Protein AF-A0A016SRW7-F1 (afdb_monomer)

Mean predicted aligned error: 9.68 Å

pLDDT: mean 80.28, std 19.65, range [25.14, 98.06]

Solvent-accessible surface area (backbone atoms only — not comparable to full-atom values): 15723 Å² total; per-residue (Å²): 135,89,85,86,86,83,75,70,70,67,82,77,58,79,82,76,50,75,64,53,49,55,49,49,53,52,44,51,54,50,48,54,53,49,62,73,72,52,56,96,85,53,76,66,61,39,75,44,77,53,98,92,38,85,41,78,40,53,41,66,60,54,51,52,56,54,51,51,34,55,49,26,55,75,73,65,37,60,67,59,30,43,58,69,64,32,71,68,50,42,53,52,51,53,49,50,54,56,74,64,55,89,66,69,64,94,83,64,45,92,52,82,83,55,70,47,33,32,35,37,31,30,29,18,76,74,41,71,54,49,26,36,50,52,34,50,49,51,43,52,38,49,51,40,56,28,47,34,31,35,27,24,40,22,54,63,22,34,36,71,59,37,42,42,49,83,79,73,93,67,88,76,70,95,72,83,92,73,87,77,82,57,88,30,62,59,54,81,70,73,48,60,70,30,70,80,43,70,37,49,91,44,34,49,35,67,68,72,82,46,86,82,42,42,63,38,34,48,49,40,40,55,74,68,52,35,40,33,46,38,44,39,17,45,70,56,47,60,43,48,58,66,77,33,61,69,48,36,52,42,48,34,68,64,23,74,71,40,75,48,79,45,72,48,65,63,72,66,78,82,75,122

InterPro domains:
  IPR000023 Phosphofructokinase domain [PF00365] (2-34)
  IPR000023 Phosphofructokinase domain [PF00365] (117-236)
  IPR022953 ATP-dependent 6-phosphofructokinase [PR00476] (120-139)
  IPR022953 ATP-dependent 6-phosphofructokinase [PR00476] (145-158)
  IPR035966 Phosphofructokinase superfamily [SSF53784] (3-60)
  IPR035966 Phosphofructokinase superfamily [SSF53784] (50-236)

Sequence (272 aa):
MVQVTVLGHVQRGGAPSAFDRLLGCRMGAEAVLALMEMNEESEPCVISIDGNQMVRVPLMQCVERTQAVQKAMNEKDWELAVKLRGRSFQRNLETYKLLTKLRTVEKDNLSGGQSFNVAVMNVGAPAGGMNAAVRSFVRMALYHHCTVYGIEDSFEGLANGAFKVEPSVSFISASSCTKHYCSQKFQWGDVTNWVMHGGSFLGTQKQLPNEKNVPLIAEQLRKHNIQALLLVGGFEVGFSEGSTPALRCTMERCMKNRVLSVGVFAVAEGIC

Structure (mmCIF, N/CA/C/O backbone):
data_AF-A0A016SRW7-F1
#
_entry.id   AF-A0A016SRW7-F1
#
loop_
_atom_site.group_PDB
_atom_site.id
_atom_site.type_symbol
_atom_site.label_atom_id
_atom_site.label_alt_id
_atom_site.label_comp_id
_atom_site.label_asym_id
_atom_site.label_entity_id
_atom_site.label_seq_id
_atom_site.pdbx_PDB_ins_code
_atom_site.Cartn_x
_atom_site.Cartn_y
_atom_site.Cartn_z
_atom_site.occupancy
_atom_site.B_iso_or_equiv
_atom_site.auth_seq_id
_atom_site.auth_comp_id
_atom_site.auth_asym_id
_atom_site.auth_atom_id
_atom_site.pdbx_PDB_model_num
ATOM 1 N N . MET A 1 1 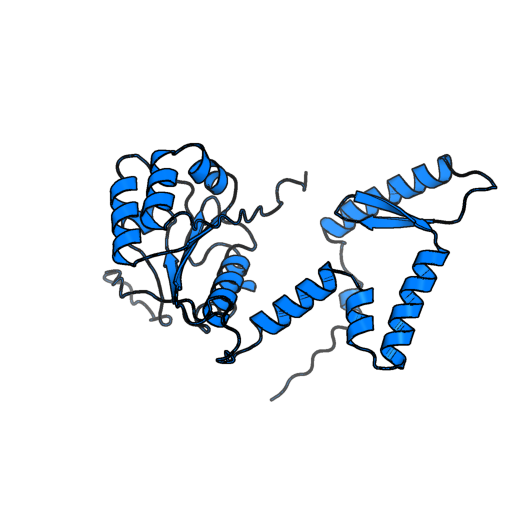? -24.776 10.844 -15.447 1.00 70.12 1 MET A N 1
ATOM 2 C CA . MET A 1 1 ? -23.874 11.204 -16.561 1.00 70.12 1 MET A CA 1
ATOM 3 C C . MET A 1 1 ? -22.525 10.570 -16.275 1.00 70.12 1 MET A C 1
ATOM 5 O O . MET A 1 1 ? -22.035 10.729 -15.167 1.00 70.12 1 MET A O 1
ATOM 9 N N . VAL A 1 2 ? -21.977 9.794 -17.206 1.00 88.44 2 VAL A N 1
ATOM 10 C CA . VAL A 1 2 ? -20.634 9.211 -17.064 1.00 88.44 2 VAL A CA 1
ATOM 11 C C . VAL A 1 2 ? -19.636 10.219 -17.629 1.00 88.44 2 VAL A C 1
ATOM 13 O O . VAL A 1 2 ? -19.848 10.715 -18.733 1.00 88.44 2 VAL A O 1
ATOM 16 N N . GLN A 1 3 ? -18.588 10.546 -16.872 1.00 91.44 3 GLN A N 1
ATOM 17 C CA . GLN A 1 3 ? -17.502 11.415 -17.331 1.00 91.44 3 GLN A CA 1
ATOM 18 C C . GLN A 1 3 ? -16.279 10.572 -17.693 1.00 91.44 3 GLN A C 1
ATOM 20 O O . GLN A 1 3 ? -15.946 9.620 -16.987 1.00 91.44 3 GLN A O 1
ATOM 25 N N . VAL A 1 4 ? -15.617 10.931 -18.791 1.00 94.25 4 VAL A N 1
ATOM 26 C CA . VAL A 1 4 ? -14.369 10.305 -19.239 1.00 94.25 4 VAL A CA 1
ATOM 27 C C . VAL A 1 4 ? -13.256 11.338 -19.133 1.00 94.25 4 VAL A C 1
ATOM 29 O O . VAL A 1 4 ? -13.366 12.422 -19.699 1.00 94.25 4 VAL A O 1
ATOM 32 N N . THR A 1 5 ? -12.178 10.981 -18.438 1.00 94.38 5 THR A N 1
ATOM 33 C CA . THR A 1 5 ? -11.002 11.840 -18.261 1.00 94.38 5 THR A CA 1
ATOM 34 C C . THR A 1 5 ? -9.770 11.133 -18.814 1.00 94.38 5 THR A C 1
ATOM 36 O O . THR A 1 5 ? -9.391 10.071 -18.323 1.00 94.38 5 THR A O 1
ATOM 39 N N . VAL A 1 6 ? -9.122 11.728 -19.820 1.00 94.50 6 VAL A N 1
ATOM 40 C CA . VAL A 1 6 ? -7.844 11.259 -20.380 1.00 94.50 6 VAL A CA 1
ATOM 41 C C . VAL A 1 6 ? -6.740 12.197 -19.901 1.00 94.50 6 VAL A C 1
ATOM 43 O O . VAL A 1 6 ? -6.730 13.370 -20.256 1.00 94.50 6 VAL A O 1
ATOM 46 N N . LEU A 1 7 ? -5.814 11.689 -19.082 1.00 94.38 7 LEU A N 1
ATOM 47 C CA . LEU A 1 7 ? -4.785 12.519 -18.437 1.00 94.38 7 LEU A CA 1
ATOM 48 C C . LEU A 1 7 ? -3.737 13.067 -19.428 1.00 94.38 7 LEU A C 1
ATOM 50 O O . LEU A 1 7 ? -3.308 14.212 -19.308 1.00 94.38 7 LEU A O 1
ATOM 54 N N . GLY A 1 8 ? -3.322 12.275 -20.421 1.00 94.38 8 GLY A N 1
ATOM 55 C CA . GLY A 1 8 ? -2.363 12.706 -21.445 1.00 94.38 8 GLY A CA 1
ATOM 56 C C . GLY A 1 8 ? -0.978 13.080 -20.889 1.00 94.38 8 GLY A C 1
ATOM 57 O O . GLY A 1 8 ? -0.445 12.419 -19.999 1.00 94.38 8 GLY A O 1
ATOM 58 N N . HIS A 1 9 ? -0.381 14.146 -21.431 1.00 93.81 9 HIS A N 1
ATOM 59 C CA . HIS A 1 9 ? 1.010 14.550 -21.167 1.00 93.81 9 HIS A CA 1
ATOM 60 C C . HIS A 1 9 ? 1.298 14.979 -19.722 1.00 93.81 9 HIS A C 1
ATOM 62 O O . HIS A 1 9 ? 2.461 14.988 -19.319 1.00 93.81 9 HIS A O 1
ATOM 68 N N . VAL A 1 10 ? 0.267 15.272 -18.921 1.00 93.75 10 VAL A N 1
ATOM 69 C CA . VAL A 1 10 ? 0.426 15.636 -17.503 1.00 93.75 10 VAL A CA 1
ATOM 70 C C . VAL A 1 10 ? 1.156 14.553 -16.697 1.00 93.75 10 VAL A C 1
ATOM 72 O O . VAL A 1 10 ? 1.804 14.862 -15.709 1.00 93.75 10 VAL A O 1
ATOM 75 N N . GLN A 1 11 ? 1.118 13.294 -17.149 1.00 91.81 11 GLN A N 1
ATOM 76 C CA . GLN A 1 11 ? 1.803 12.166 -16.507 1.00 91.81 11 GLN A CA 1
ATOM 77 C C . GLN A 1 11 ? 3.328 12.144 -16.721 1.00 91.81 11 GLN A C 1
ATOM 79 O O . GLN A 1 11 ? 4.006 11.341 -16.087 1.00 91.81 11 GLN A O 1
ATOM 84 N N . ARG A 1 12 ? 3.868 12.960 -17.639 1.00 92.75 12 ARG A N 1
ATOM 85 C CA . ARG A 1 12 ? 5.313 13.027 -17.948 1.00 92.75 12 ARG A CA 1
ATOM 86 C C . ARG A 1 12 ? 5.985 14.303 -17.439 1.00 92.75 12 ARG A C 1
ATOM 88 O O . ARG A 1 12 ? 7.204 14.333 -17.328 1.00 92.75 12 ARG A O 1
ATOM 95 N N . GLY A 1 13 ? 5.206 15.361 -17.217 1.00 91.25 13 GLY A N 1
ATOM 96 C CA . GLY A 1 13 ? 5.703 16.639 -16.711 1.00 91.25 13 GLY A CA 1
ATOM 97 C C . GLY A 1 13 ? 5.781 16.686 -15.182 1.00 91.25 13 GLY A C 1
ATOM 98 O O . GLY A 1 13 ? 5.381 15.751 -14.496 1.00 91.25 13 GLY A O 1
ATOM 99 N N . GLY A 1 14 ? 6.244 17.820 -14.653 1.00 93.88 14 GLY A N 1
ATOM 100 C CA . GLY A 1 14 ? 6.361 18.065 -13.213 1.00 93.88 14 GLY A CA 1
ATOM 101 C C . GLY A 1 14 ? 7.760 17.796 -12.656 1.00 93.88 14 GLY A C 1
ATOM 102 O O . GLY A 1 14 ? 8.612 17.196 -13.308 1.00 93.88 14 GLY A O 1
ATOM 103 N N . ALA A 1 15 ? 8.012 18.290 -11.443 1.00 95.00 15 ALA A N 1
ATOM 104 C CA . ALA A 1 15 ? 9.260 18.004 -10.747 1.00 95.00 15 ALA A CA 1
ATOM 105 C C . ALA A 1 15 ? 9.267 16.539 -10.268 1.00 95.00 15 ALA A C 1
ATOM 107 O O . ALA A 1 15 ? 8.243 16.078 -9.756 1.00 95.00 15 ALA A O 1
ATOM 108 N N . PRO A 1 16 ? 10.402 15.821 -10.369 1.00 94.56 16 PRO A N 1
ATOM 109 C CA . PRO A 1 16 ? 10.500 14.434 -9.921 1.00 94.56 16 PRO A CA 1
ATOM 110 C C . PRO A 1 16 ? 10.188 14.317 -8.426 1.00 94.56 16 PRO A C 1
ATOM 112 O O . PRO A 1 16 ? 10.508 15.229 -7.645 1.00 94.56 16 PRO A O 1
ATOM 115 N N . SER A 1 17 ? 9.591 13.189 -8.031 1.00 93.44 17 SER A N 1
ATOM 116 C CA . SER A 1 17 ? 9.296 12.892 -6.628 1.00 93.44 17 SER A CA 1
ATOM 117 C C . SER A 1 17 ? 10.581 12.727 -5.808 1.00 93.44 17 SER A C 1
ATOM 119 O O . SER A 1 17 ? 11.670 12.568 -6.361 1.00 93.44 17 SER A O 1
ATOM 121 N N . ALA A 1 18 ? 10.481 12.747 -4.474 1.00 94.00 18 ALA A N 1
ATOM 122 C CA . ALA A 1 18 ? 11.638 12.482 -3.613 1.00 94.00 18 ALA A CA 1
ATOM 123 C C . ALA A 1 18 ? 12.276 11.111 -3.916 1.00 94.00 18 ALA A C 1
ATOM 125 O O . ALA A 1 18 ? 13.500 10.998 -3.959 1.00 94.00 18 ALA A O 1
ATOM 126 N N . PHE A 1 19 ? 11.443 10.102 -4.199 1.00 91.56 19 PHE A N 1
ATOM 127 C CA . PHE A 1 19 ? 11.896 8.774 -4.602 1.00 91.56 19 PHE A CA 1
ATOM 128 C C . PHE A 1 19 ? 12.658 8.817 -5.931 1.00 91.56 19 PHE A C 1
ATOM 130 O O . PHE A 1 19 ? 13.783 8.331 -5.990 1.00 91.56 19 PHE A O 1
ATOM 137 N N . ASP A 1 20 ? 12.100 9.458 -6.962 1.00 93.81 20 ASP A N 1
ATOM 138 C CA . ASP A 1 20 ? 12.742 9.539 -8.283 1.00 93.81 20 ASP A CA 1
ATOM 139 C C . ASP A 1 20 ? 14.064 10.310 -8.234 1.00 93.81 20 ASP A C 1
ATOM 141 O O . ASP A 1 20 ? 15.025 9.932 -8.900 1.00 93.81 20 ASP A O 1
ATOM 145 N N . ARG A 1 21 ? 14.146 11.370 -7.417 1.00 95.31 21 ARG A N 1
ATOM 146 C CA . ARG A 1 21 ? 15.393 12.126 -7.208 1.00 95.31 21 ARG A CA 1
ATOM 147 C C . ARG A 1 21 ? 16.470 11.248 -6.589 1.00 95.31 21 ARG A C 1
ATOM 149 O O . ARG A 1 21 ? 17.575 11.178 -7.114 1.00 95.31 21 ARG A O 1
ATOM 156 N N . LEU A 1 22 ? 16.148 10.572 -5.486 1.00 94.12 22 LEU A N 1
ATOM 157 C CA . LEU A 1 22 ? 17.102 9.715 -4.791 1.00 94.12 22 LEU A CA 1
ATOM 158 C C . LEU A 1 22 ? 17.535 8.539 -5.672 1.00 94.12 22 LEU A C 1
ATOM 160 O O . LEU A 1 22 ? 18.725 8.238 -5.757 1.00 94.12 22 LEU A O 1
ATOM 164 N N . LEU A 1 23 ? 16.576 7.900 -6.342 1.00 94.38 23 LEU A N 1
ATOM 165 C CA . LEU A 1 23 ? 16.831 6.780 -7.234 1.00 94.38 23 LEU A CA 1
ATOM 166 C C . LEU A 1 23 ? 17.702 7.202 -8.419 1.00 94.38 23 LEU A C 1
ATOM 168 O O . LEU A 1 23 ? 18.715 6.560 -8.675 1.00 94.38 23 LEU A O 1
ATOM 172 N N . GLY A 1 24 ? 17.356 8.302 -9.090 1.00 95.56 24 GLY A N 1
ATOM 173 C CA . GLY A 1 24 ? 18.119 8.833 -10.216 1.00 95.56 24 GLY A CA 1
ATOM 174 C C . GLY A 1 24 ? 19.552 9.199 -9.832 1.00 95.56 24 GLY A C 1
ATOM 175 O O . GLY A 1 24 ? 20.485 8.822 -10.537 1.00 95.56 24 GLY A O 1
ATOM 176 N N . CYS A 1 25 ? 19.751 9.851 -8.680 1.00 95.94 25 CYS A N 1
ATOM 177 C CA . CYS A 1 25 ? 21.089 10.166 -8.176 1.00 95.94 25 CYS A CA 1
ATOM 178 C C . CYS A 1 25 ? 21.913 8.902 -7.886 1.00 95.94 25 CYS A C 1
ATOM 180 O O . CYS A 1 25 ? 23.072 8.823 -8.289 1.00 95.94 25 CYS A O 1
ATOM 182 N N . ARG A 1 26 ? 21.322 7.899 -7.219 1.00 96.38 26 ARG A N 1
ATOM 183 C CA . ARG A 1 26 ? 22.006 6.631 -6.904 1.00 96.38 26 ARG A CA 1
ATOM 184 C C . ARG A 1 26 ? 22.354 5.841 -8.161 1.00 96.38 26 ARG A C 1
ATOM 186 O O . ARG A 1 26 ? 23.485 5.388 -8.293 1.00 96.38 26 ARG A O 1
ATOM 193 N N . MET A 1 27 ? 21.411 5.721 -9.093 1.00 97.12 27 MET A N 1
ATOM 194 C CA . MET A 1 27 ? 21.637 5.033 -10.364 1.00 97.12 27 MET A CA 1
ATOM 195 C C . MET A 1 27 ? 22.690 5.749 -11.217 1.00 97.12 27 MET A C 1
ATOM 197 O O . MET A 1 27 ? 23.517 5.090 -11.836 1.00 97.12 27 MET A O 1
ATOM 201 N N . GLY A 1 28 ? 22.692 7.085 -11.227 1.00 97.25 28 GLY A N 1
ATOM 202 C CA . GLY A 1 28 ? 23.696 7.877 -11.938 1.00 97.25 28 GLY A CA 1
ATOM 203 C C . GLY A 1 28 ? 25.103 7.695 -11.368 1.00 97.25 28 GLY A C 1
ATOM 204 O O . GLY A 1 28 ? 26.044 7.491 -12.131 1.00 97.25 28 GLY A O 1
ATOM 205 N N . ALA A 1 29 ? 25.247 7.708 -10.040 1.00 97.19 29 ALA A N 1
ATOM 206 C CA . ALA A 1 29 ? 26.528 7.440 -9.386 1.00 97.19 29 ALA A CA 1
ATOM 207 C C . ALA A 1 29 ? 27.039 6.025 -9.702 1.00 97.19 29 ALA A C 1
ATOM 209 O O . ALA A 1 29 ? 28.187 5.860 -10.107 1.00 97.19 29 ALA A O 1
ATOM 210 N N . GLU A 1 30 ? 26.166 5.020 -9.597 1.00 97.25 30 GLU A N 1
ATOM 211 C CA . GLU A 1 30 ? 26.506 3.630 -9.910 1.00 97.25 30 GLU A CA 1
ATOM 212 C C . GLU A 1 30 ? 26.881 3.441 -11.387 1.00 97.25 30 GLU A C 1
ATOM 214 O O . GLU A 1 30 ? 27.789 2.677 -11.699 1.00 97.25 30 GLU A O 1
ATOM 219 N N . ALA A 1 31 ? 26.238 4.167 -12.306 1.00 97.38 31 ALA A N 1
ATOM 220 C CA . ALA A 1 31 ? 26.588 4.129 -13.723 1.00 97.38 31 ALA A CA 1
ATOM 221 C C . ALA A 1 31 ? 28.011 4.644 -13.983 1.00 97.38 31 ALA A C 1
ATOM 223 O O . ALA A 1 31 ? 28.737 4.055 -14.780 1.00 97.38 31 ALA A O 1
ATOM 224 N N . VAL A 1 32 ? 28.429 5.719 -13.304 1.00 97.75 32 VAL A N 1
ATOM 225 C CA . VAL A 1 32 ? 29.799 6.246 -13.425 1.00 97.75 32 VAL A CA 1
ATOM 226 C C . VAL A 1 32 ? 30.813 5.245 -12.874 1.00 97.75 32 VAL A C 1
ATOM 228 O O . VAL A 1 32 ? 31.813 4.981 -13.536 1.00 97.75 32 VAL A O 1
ATOM 231 N N . LEU A 1 33 ? 30.539 4.646 -11.711 1.00 96.69 33 LEU A N 1
ATOM 232 C CA . LEU A 1 33 ? 31.395 3.599 -11.140 1.00 96.69 33 LEU A CA 1
ATOM 233 C C . LEU A 1 33 ? 31.508 2.394 -12.079 1.00 96.69 33 LEU A C 1
ATOM 235 O O . LEU A 1 33 ? 32.610 1.919 -12.335 1.00 96.69 33 LEU A O 1
ATOM 239 N N . ALA A 1 34 ? 30.389 1.959 -12.664 1.00 96.19 34 ALA A N 1
ATOM 240 C CA . ALA A 1 34 ? 30.379 0.877 -13.639 1.00 96.19 34 ALA A CA 1
ATOM 241 C C . ALA A 1 34 ? 31.278 1.185 -14.840 1.00 96.19 34 ALA A C 1
ATOM 243 O O . ALA A 1 34 ? 32.090 0.348 -15.217 1.00 96.19 34 ALA A O 1
ATOM 244 N N . LEU A 1 35 ? 31.195 2.396 -15.395 1.00 96.06 35 LEU A N 1
ATOM 245 C CA . LEU A 1 35 ? 32.045 2.812 -16.513 1.00 96.06 35 LEU A CA 1
ATOM 246 C C . LEU A 1 35 ? 33.537 2.841 -16.155 1.00 96.06 35 LEU A C 1
ATOM 248 O O . LEU A 1 35 ? 34.361 2.534 -17.009 1.00 96.06 35 LEU A O 1
ATOM 252 N N . MET A 1 36 ? 33.889 3.206 -14.920 1.00 96.88 36 MET A N 1
ATOM 253 C CA . MET A 1 36 ? 35.283 3.227 -14.459 1.00 96.88 36 MET A CA 1
ATOM 254 C C . MET A 1 36 ? 35.867 1.824 -14.243 1.00 96.88 36 MET A C 1
ATOM 256 O O . MET A 1 36 ? 37.076 1.646 -14.354 1.00 96.88 36 MET A O 1
ATOM 260 N N . GLU A 1 37 ? 35.025 0.847 -13.908 1.00 95.62 37 GLU A N 1
ATOM 261 C CA . GLU A 1 37 ? 35.422 -0.543 -13.653 1.00 95.62 37 GLU A CA 1
ATOM 262 C C . GLU A 1 37 ? 35.404 -1.417 -14.917 1.00 95.62 37 GLU A C 1
ATOM 264 O O . GLU A 1 37 ? 36.031 -2.476 -14.942 1.00 95.62 37 GLU A O 1
ATOM 269 N N . MET A 1 38 ? 34.679 -0.995 -15.956 1.00 94.69 38 MET A N 1
ATOM 270 C CA . MET A 1 38 ? 34.558 -1.730 -17.212 1.00 94.69 38 MET A CA 1
ATOM 271 C C . MET A 1 38 ? 35.868 -1.752 -18.011 1.00 94.69 38 MET A C 1
ATOM 273 O O . MET A 1 38 ? 36.630 -0.788 -18.062 1.00 94.69 38 MET A O 1
ATOM 277 N N . ASN A 1 39 ? 36.080 -2.866 -18.702 1.00 94.88 39 ASN A N 1
ATOM 278 C CA . ASN A 1 39 ? 37.142 -3.091 -19.679 1.00 94.88 39 ASN A CA 1
ATOM 279 C C . ASN A 1 39 ? 36.544 -3.584 -21.013 1.00 94.88 39 ASN A C 1
ATOM 281 O O . ASN A 1 39 ? 35.329 -3.718 -21.141 1.00 94.88 39 ASN A O 1
ATOM 285 N N . GLU A 1 40 ? 37.385 -3.870 -22.010 1.00 93.12 40 GLU A N 1
ATOM 286 C CA . GLU A 1 40 ? 36.933 -4.314 -23.342 1.00 93.12 40 GLU A CA 1
ATOM 287 C C . GLU A 1 40 ? 36.153 -5.643 -23.329 1.00 93.12 40 GLU A C 1
ATOM 289 O O . GLU A 1 40 ? 35.338 -5.883 -24.216 1.00 93.12 40 GLU A O 1
ATOM 294 N N . GLU A 1 41 ? 36.366 -6.491 -22.319 1.00 94.38 41 GLU A N 1
ATOM 295 C CA . GLU A 1 41 ? 35.668 -7.775 -22.150 1.00 94.38 41 GLU A CA 1
ATOM 296 C C . GLU A 1 41 ? 34.350 -7.640 -21.370 1.00 94.38 41 GLU A C 1
ATOM 298 O O . GLU A 1 41 ? 33.579 -8.596 -21.269 1.00 94.38 41 GLU A O 1
ATOM 303 N N . SER A 1 42 ? 34.080 -6.465 -20.796 1.00 93.31 42 SER A N 1
ATOM 304 C CA . SER A 1 42 ? 32.902 -6.234 -19.967 1.00 93.31 42 SER A CA 1
ATOM 305 C C . SER A 1 42 ? 31.636 -6.155 -20.816 1.00 93.31 42 SER A C 1
ATOM 307 O O . SER A 1 42 ? 31.568 -5.424 -21.804 1.00 93.31 42 SER A O 1
ATOM 309 N N . GLU A 1 43 ? 30.590 -6.871 -20.407 1.00 93.81 43 GLU A N 1
ATOM 310 C CA . GLU A 1 43 ? 29.311 -6.816 -21.106 1.00 93.81 43 GLU A CA 1
ATOM 311 C C . GLU A 1 43 ? 28.538 -5.517 -20.799 1.00 93.81 43 GLU A C 1
ATOM 313 O O . GLU A 1 43 ? 28.559 -5.024 -19.665 1.00 93.81 43 GLU A O 1
ATOM 318 N N . PRO A 1 44 ? 27.797 -4.960 -21.776 1.00 95.44 44 PRO A N 1
ATOM 319 C CA . PRO A 1 44 ? 26.923 -3.823 -21.527 1.00 95.44 44 PRO A CA 1
ATOM 320 C C . PRO A 1 44 ? 25.870 -4.152 -20.464 1.00 95.44 44 PRO A C 1
ATOM 322 O O . PRO A 1 44 ? 25.130 -5.132 -20.589 1.00 95.44 44 PRO A O 1
ATOM 325 N N . CYS A 1 45 ? 25.742 -3.298 -19.449 1.00 95.62 45 CYS A N 1
ATOM 326 C CA . CYS A 1 45 ? 24.778 -3.479 -18.367 1.00 95.62 45 CYS A CA 1
ATOM 327 C C . CYS A 1 45 ? 23.811 -2.298 -18.219 1.00 95.62 45 CYS A C 1
ATOM 329 O O . CYS A 1 45 ? 24.090 -1.168 -18.615 1.00 95.62 45 CYS A O 1
ATOM 331 N N . VAL A 1 46 ? 22.677 -2.564 -17.580 1.00 96.94 46 VAL A N 1
ATOM 332 C CA . VAL A 1 46 ? 21.676 -1.596 -17.136 1.00 96.94 46 VAL A CA 1
ATOM 333 C C . VAL A 1 46 ? 21.756 -1.491 -15.619 1.00 96.94 46 VAL A C 1
ATOM 335 O O . VAL A 1 46 ? 21.692 -2.503 -14.918 1.00 96.94 46 VAL A O 1
ATOM 338 N N . ILE A 1 47 ? 21.854 -0.264 -15.111 1.00 97.19 47 ILE A N 1
ATOM 339 C CA . ILE A 1 47 ? 21.740 -0.005 -13.677 1.00 97.19 47 ILE A CA 1
ATOM 340 C C . ILE A 1 47 ? 20.270 -0.121 -13.276 1.00 97.19 47 ILE A C 1
ATOM 342 O O . ILE A 1 47 ? 19.402 0.544 -13.841 1.00 97.19 47 ILE A O 1
ATOM 346 N N . SER A 1 48 ? 19.989 -0.988 -12.312 1.00 94.44 48 SER A N 1
ATOM 347 C CA . SER A 1 48 ? 18.643 -1.316 -11.855 1.00 94.44 48 SER A CA 1
ATOM 348 C C . SER A 1 48 ? 18.574 -1.340 -10.327 1.00 94.44 48 SER A C 1
ATOM 350 O O . SER A 1 48 ? 19.578 -1.209 -9.630 1.00 94.44 48 SER A O 1
ATOM 352 N N . ILE A 1 49 ? 17.361 -1.503 -9.802 1.00 92.94 49 ILE A N 1
ATOM 353 C CA . ILE A 1 49 ? 17.075 -1.666 -8.377 1.00 92.94 49 ILE A CA 1
ATOM 354 C C . ILE A 1 49 ? 16.491 -3.057 -8.114 1.00 92.94 49 ILE A C 1
ATOM 356 O O . ILE A 1 49 ? 15.536 -3.465 -8.777 1.00 92.94 49 ILE A O 1
ATOM 360 N N . ASP A 1 50 ? 17.038 -3.768 -7.131 1.00 88.75 50 ASP A N 1
ATOM 361 C CA . ASP A 1 50 ? 16.454 -4.993 -6.576 1.00 88.75 50 ASP A CA 1
ATOM 362 C C . ASP A 1 50 ? 16.482 -4.925 -5.047 1.00 88.75 50 ASP A C 1
ATOM 364 O O . ASP A 1 50 ? 17.504 -4.597 -4.457 1.00 88.75 50 ASP A O 1
ATOM 368 N N . GLY A 1 51 ? 15.346 -5.157 -4.385 1.00 82.00 51 GLY A N 1
ATOM 369 C CA . GLY A 1 51 ? 15.273 -5.133 -2.917 1.00 82.00 51 GLY A CA 1
ATOM 370 C C . GLY A 1 51 ? 15.821 -3.858 -2.247 1.00 82.00 51 GLY A C 1
ATOM 371 O O . GLY A 1 51 ? 16.349 -3.940 -1.143 1.00 82.00 51 GLY A O 1
ATOM 372 N N . ASN A 1 52 ? 15.702 -2.693 -2.901 1.00 86.12 52 ASN A N 1
ATOM 373 C CA . ASN A 1 52 ? 16.279 -1.399 -2.488 1.00 86.12 52 ASN A CA 1
ATOM 374 C C . ASN A 1 52 ? 17.814 -1.271 -2.611 1.00 86.12 52 ASN A C 1
ATOM 376 O O . ASN A 1 52 ? 18.394 -0.299 -2.125 1.00 86.12 52 ASN A O 1
ATOM 380 N N . GLN A 1 53 ? 18.466 -2.216 -3.284 1.00 90.44 53 GLN A N 1
ATOM 381 C CA . GLN A 1 53 ? 19.891 -2.194 -3.609 1.00 90.44 53 GLN A CA 1
ATOM 382 C C . GLN A 1 53 ? 20.100 -1.885 -5.092 1.00 90.44 53 GLN A C 1
ATOM 384 O O . GLN A 1 53 ? 19.281 -2.262 -5.933 1.00 90.44 53 GLN A O 1
ATOM 389 N N . MET A 1 54 ? 21.188 -1.180 -5.408 1.00 94.00 54 MET A N 1
ATOM 390 C CA . MET A 1 54 ? 21.595 -0.958 -6.795 1.00 94.00 54 MET A CA 1
ATOM 391 C C . MET A 1 54 ? 22.259 -2.221 -7.332 1.00 94.00 54 MET A C 1
ATOM 393 O O . MET A 1 54 ? 23.111 -2.807 -6.670 1.00 94.00 54 MET A O 1
ATOM 397 N N . VAL A 1 55 ? 21.844 -2.639 -8.523 1.00 95.06 55 VAL A N 1
ATOM 398 C CA . VAL A 1 55 ? 22.351 -3.838 -9.193 1.00 95.06 55 VAL A CA 1
ATOM 399 C C . VAL A 1 55 ? 22.650 -3.529 -10.654 1.00 95.06 55 VAL A C 1
ATOM 401 O O . VAL A 1 55 ? 21.941 -2.749 -11.293 1.00 95.06 55 VAL A O 1
ATOM 404 N N . ARG A 1 56 ? 23.686 -4.164 -11.202 1.00 95.75 56 ARG A N 1
ATOM 405 C CA . ARG A 1 56 ? 24.026 -4.105 -12.627 1.00 95.75 56 ARG A CA 1
ATOM 406 C C . ARG A 1 56 ? 23.484 -5.360 -13.294 1.00 95.75 56 ARG A C 1
ATOM 408 O O . ARG A 1 56 ? 23.815 -6.466 -12.880 1.00 95.75 56 ARG A O 1
ATOM 415 N N . VAL A 1 57 ? 22.620 -5.195 -14.288 1.00 95.50 57 VAL A N 1
ATOM 416 C CA . VAL A 1 57 ? 21.978 -6.316 -14.987 1.00 95.50 57 VAL A CA 1
ATOM 417 C C . VAL A 1 57 ? 22.403 -6.292 -16.450 1.00 95.50 57 VAL A C 1
ATOM 419 O O . VAL A 1 57 ? 22.305 -5.229 -17.061 1.00 95.50 57 VAL A O 1
ATOM 422 N N . PRO A 1 58 ? 22.834 -7.414 -17.048 1.00 96.69 58 PRO A N 1
ATOM 423 C CA . PRO A 1 58 ? 23.189 -7.455 -18.462 1.00 96.69 58 PRO A CA 1
ATOM 424 C C . PRO A 1 58 ? 22.080 -6.893 -19.356 1.00 96.69 58 PRO A C 1
ATOM 426 O O . PRO A 1 58 ? 20.905 -7.250 -19.219 1.00 96.69 58 PRO A O 1
ATOM 429 N N . LEU A 1 59 ? 22.444 -6.012 -20.289 1.00 96.38 59 LEU A N 1
ATOM 430 C CA . LEU A 1 59 ? 21.487 -5.302 -21.140 1.00 96.38 59 LEU A CA 1
ATOM 431 C C . LEU A 1 59 ? 20.614 -6.275 -21.933 1.00 96.38 59 LEU A C 1
ATOM 433 O O . LEU A 1 59 ? 19.393 -6.116 -21.979 1.00 96.38 59 LEU A O 1
ATOM 437 N N . MET A 1 60 ? 21.225 -7.312 -22.508 1.00 96.88 60 MET A N 1
ATOM 438 C CA . MET A 1 60 ? 20.497 -8.303 -23.301 1.00 96.88 60 MET A CA 1
ATOM 439 C C . MET A 1 60 ? 19.485 -9.076 -22.459 1.00 96.88 60 MET A C 1
ATOM 441 O O . MET A 1 60 ? 18.349 -9.265 -22.890 1.00 96.88 60 MET A O 1
ATOM 445 N N . GLN A 1 61 ? 19.827 -9.394 -21.209 1.00 94.81 61 GLN A N 1
ATOM 446 C CA . GLN A 1 61 ? 18.889 -10.025 -20.287 1.00 94.81 61 GLN A CA 1
ATOM 447 C C . GLN A 1 61 ? 17.670 -9.126 -20.006 1.00 94.81 61 GLN A C 1
ATOM 449 O O . GLN A 1 61 ? 16.539 -9.612 -19.927 1.00 94.81 61 GLN A O 1
ATOM 454 N N . CYS A 1 62 ? 17.863 -7.811 -19.872 1.00 94.00 62 CYS A N 1
ATOM 455 C CA . CYS A 1 62 ? 16.764 -6.854 -19.697 1.00 94.00 62 CYS A CA 1
ATOM 456 C C . CYS A 1 62 ? 15.845 -6.789 -20.928 1.00 94.00 62 CYS A C 1
ATOM 458 O O . CYS A 1 62 ? 14.615 -6.745 -20.788 1.00 94.00 62 CYS A O 1
ATOM 460 N N . VAL A 1 63 ? 16.429 -6.810 -22.130 1.00 95.50 63 VAL A N 1
ATOM 461 C CA . VAL A 1 63 ? 15.687 -6.803 -23.399 1.00 95.50 63 VAL A CA 1
ATOM 462 C C . VAL A 1 63 ? 14.844 -8.070 -23.533 1.00 95.50 63 VAL A C 1
ATOM 464 O O . VAL A 1 63 ? 13.635 -7.975 -23.750 1.00 95.50 63 VAL A O 1
ATOM 467 N N . GLU A 1 64 ? 15.444 -9.241 -23.324 1.00 95.88 64 GLU A N 1
ATOM 468 C CA . GLU A 1 64 ? 14.759 -10.536 -23.403 1.00 95.88 64 GLU A CA 1
ATOM 469 C C . GLU A 1 64 ? 13.590 -10.627 -22.419 1.00 95.88 64 GLU A C 1
ATOM 471 O O . GLU A 1 64 ? 12.478 -11.002 -22.798 1.00 95.88 64 GLU A O 1
ATOM 476 N N . ARG A 1 65 ? 13.800 -10.211 -21.161 1.00 93.44 65 ARG A N 1
ATOM 477 C CA . ARG A 1 65 ? 12.735 -10.178 -20.145 1.00 93.44 65 ARG A CA 1
ATOM 478 C C . ARG A 1 65 ? 11.566 -9.294 -20.577 1.00 93.44 65 ARG A C 1
ATOM 480 O O . ARG A 1 65 ? 10.411 -9.680 -20.407 1.00 93.44 65 ARG A O 1
ATOM 487 N N . THR A 1 66 ? 11.849 -8.131 -21.161 1.00 93.81 66 THR A N 1
ATOM 488 C CA . THR A 1 66 ? 10.812 -7.195 -21.623 1.00 93.81 66 THR A CA 1
ATOM 489 C C . THR A 1 66 ? 10.037 -7.759 -22.817 1.00 93.81 66 THR A C 1
ATOM 491 O O . THR A 1 66 ? 8.806 -7.691 -22.851 1.00 93.81 66 THR A O 1
ATOM 494 N N . GLN A 1 67 ? 10.734 -8.380 -23.770 1.00 96.56 67 GLN A N 1
ATOM 495 C CA . GLN A 1 67 ? 10.111 -9.036 -24.921 1.00 96.56 67 GLN A CA 1
ATOM 496 C C . GLN A 1 67 ? 9.254 -10.239 -24.510 1.00 96.56 67 GLN A C 1
ATOM 498 O O . GLN A 1 67 ? 8.171 -10.431 -25.062 1.00 96.56 67 GLN A O 1
ATOM 503 N N . ALA A 1 68 ? 9.680 -11.010 -23.505 1.00 96.88 68 ALA A N 1
ATOM 504 C CA . ALA A 1 68 ? 8.915 -12.140 -22.985 1.00 96.88 68 ALA A CA 1
ATOM 505 C C . ALA A 1 68 ? 7.549 -11.710 -22.423 1.00 96.88 68 ALA A C 1
ATOM 507 O O . ALA A 1 68 ? 6.545 -12.378 -22.675 1.00 96.88 68 ALA A O 1
ATOM 508 N N . VAL A 1 69 ? 7.479 -10.565 -21.727 1.00 96.56 69 VAL A N 1
ATOM 509 C CA . VAL A 1 69 ? 6.198 -9.994 -21.263 1.00 96.56 69 VAL A CA 1
ATOM 510 C C . VAL A 1 69 ? 5.297 -9.674 -22.454 1.00 96.56 69 VAL A C 1
ATOM 512 O O . VAL A 1 69 ? 4.122 -10.035 -22.446 1.00 96.56 69 VAL A O 1
ATOM 515 N N . GLN A 1 70 ? 5.832 -9.018 -23.489 1.00 96.44 70 GLN A N 1
ATOM 516 C CA . GLN A 1 70 ? 5.054 -8.663 -24.678 1.00 96.44 70 GLN A CA 1
ATOM 517 C C . GLN A 1 70 ? 4.552 -9.903 -25.424 1.00 96.44 70 GLN A C 1
ATOM 519 O O . GLN A 1 70 ? 3.405 -9.932 -25.870 1.00 96.44 70 GLN A O 1
ATOM 524 N N . LYS A 1 71 ? 5.386 -10.940 -25.529 1.00 97.88 71 LYS A N 1
ATOM 525 C CA . LYS A 1 71 ? 5.009 -12.221 -26.127 1.00 97.88 71 LYS A CA 1
ATOM 526 C C . LYS A 1 71 ? 3.843 -12.865 -25.373 1.00 97.88 71 LYS A C 1
ATOM 528 O O . LYS A 1 71 ? 2.824 -13.151 -25.995 1.00 97.88 71 LYS A O 1
ATOM 533 N N . ALA A 1 72 ? 3.946 -12.989 -24.047 1.00 97.69 72 ALA A N 1
ATOM 534 C CA . ALA A 1 72 ? 2.876 -13.540 -23.212 1.00 97.69 72 ALA A CA 1
ATOM 535 C C . ALA A 1 72 ? 1.561 -12.750 -23.366 1.00 97.69 72 ALA A C 1
ATOM 537 O O . ALA A 1 72 ? 0.486 -13.333 -23.490 1.00 97.69 72 ALA A O 1
ATOM 538 N N . MET A 1 73 ? 1.643 -11.417 -23.448 1.00 96.88 73 MET A N 1
ATOM 539 C CA . MET A 1 73 ? 0.480 -10.558 -23.701 1.00 96.88 73 MET A CA 1
ATOM 540 C C . MET A 1 73 ? -0.159 -10.812 -25.077 1.00 96.88 73 MET A C 1
ATOM 542 O O . MET A 1 73 ? -1.385 -10.874 -25.171 1.00 96.88 73 MET A O 1
ATOM 546 N N . ASN A 1 74 ? 0.642 -10.975 -26.136 1.00 97.50 74 ASN A N 1
ATOM 547 C CA . ASN A 1 74 ? 0.149 -11.258 -27.492 1.00 97.50 74 ASN A CA 1
ATOM 548 C C . ASN A 1 74 ? -0.526 -12.637 -27.582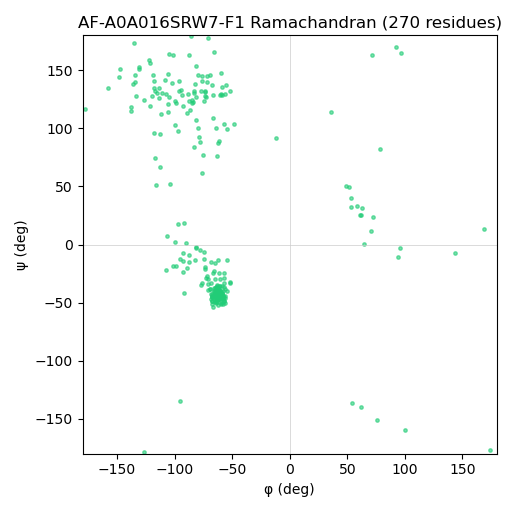 1.00 97.50 74 ASN A C 1
ATOM 550 O O . ASN A 1 74 ? -1.546 -12.788 -28.254 1.00 97.50 74 ASN A O 1
ATOM 554 N N . GLU A 1 75 ? 0.022 -13.623 -26.873 1.00 98.06 75 GLU A N 1
ATOM 555 C CA . GLU A 1 75 ? -0.504 -14.991 -26.775 1.00 98.06 75 GLU A CA 1
ATOM 556 C C . GLU A 1 75 ? -1.695 -15.104 -25.806 1.00 98.06 75 GLU A C 1
ATOM 558 O O . GLU A 1 75 ? -2.330 -16.154 -25.729 1.00 98.06 75 GLU A O 1
ATOM 563 N N . LYS A 1 76 ? -2.050 -14.009 -25.113 1.00 97.94 76 LYS A N 1
ATOM 564 C CA . LYS A 1 76 ? -3.106 -13.941 -24.086 1.00 97.94 76 LYS A CA 1
ATOM 565 C C . LYS A 1 76 ? -2.845 -14.846 -22.874 1.00 97.94 76 LYS A C 1
ATOM 567 O O . LYS A 1 76 ? -3.784 -15.209 -22.166 1.00 97.94 76 LYS A O 1
ATOM 572 N N . ASP A 1 77 ? -1.582 -15.162 -22.598 1.00 97.88 77 ASP A N 1
ATOM 573 C CA . ASP A 1 77 ? -1.163 -15.820 -21.362 1.00 97.88 77 ASP A CA 1
ATOM 574 C C . ASP A 1 77 ? -0.996 -14.774 -20.247 1.00 97.88 77 ASP A C 1
ATOM 576 O O . ASP A 1 77 ? 0.081 -14.224 -19.985 1.00 97.88 77 ASP A O 1
ATOM 580 N N . TRP A 1 78 ? -2.118 -14.449 -19.603 1.00 96.12 78 TRP A N 1
ATOM 581 C CA . TRP A 1 78 ? -2.175 -13.418 -18.567 1.00 96.12 78 TRP A CA 1
ATOM 582 C C . TRP A 1 78 ? -1.429 -13.810 -17.292 1.00 96.12 78 TRP A C 1
ATOM 584 O O . TRP A 1 78 ? -0.880 -12.942 -16.611 1.00 96.12 78 TRP A O 1
ATOM 594 N N . GLU A 1 79 ? -1.417 -15.099 -16.955 1.00 95.88 79 GLU A N 1
ATOM 595 C CA . GLU A 1 79 ? -0.759 -15.595 -15.747 1.00 95.88 79 GLU A CA 1
ATOM 596 C C . GLU A 1 79 ? 0.754 -15.446 -15.872 1.00 95.88 79 GLU A C 1
ATOM 598 O O . GLU A 1 79 ? 1.401 -14.876 -14.984 1.00 95.88 79 GLU A O 1
ATOM 603 N N . LEU A 1 80 ? 1.311 -15.859 -17.014 1.00 96.56 80 LEU A N 1
ATOM 604 C CA . LEU A 1 80 ? 2.722 -15.668 -17.307 1.00 96.56 80 LEU A CA 1
ATOM 605 C C . LEU A 1 80 ? 3.082 -14.181 -17.383 1.00 96.56 80 LEU A C 1
ATOM 607 O O . LEU A 1 80 ? 4.085 -13.769 -16.796 1.00 96.56 80 LEU A O 1
ATOM 611 N N . ALA A 1 81 ? 2.254 -13.350 -18.024 1.00 96.81 81 ALA A N 1
ATOM 612 C CA . ALA A 1 81 ? 2.503 -11.911 -18.121 1.00 96.81 81 ALA A CA 1
ATOM 613 C C . ALA A 1 81 ? 2.583 -11.226 -16.742 1.00 96.81 81 ALA A C 1
ATOM 615 O O . ALA A 1 81 ? 3.445 -10.371 -16.520 1.00 96.81 81 ALA A O 1
ATOM 616 N N . VAL A 1 82 ? 1.717 -11.605 -15.793 1.00 96.19 82 VAL A N 1
ATOM 617 C CA . VAL A 1 82 ? 1.768 -11.107 -14.407 1.00 96.19 82 VAL A CA 1
ATOM 618 C C . VAL A 1 82 ? 3.014 -11.625 -13.692 1.00 96.19 82 VAL A C 1
ATOM 620 O O . VAL A 1 82 ? 3.713 -10.841 -13.047 1.00 96.19 82 VAL A O 1
ATOM 623 N N . LYS A 1 83 ? 3.325 -12.918 -13.834 1.00 96.38 83 LYS A N 1
ATOM 624 C CA . LYS A 1 83 ? 4.494 -13.547 -13.206 1.00 96.38 83 LYS A CA 1
ATOM 625 C C . LYS A 1 83 ? 5.806 -12.895 -13.651 1.00 96.38 83 LYS A C 1
ATOM 627 O O . LYS A 1 83 ? 6.671 -12.630 -12.817 1.00 96.38 83 LYS A O 1
ATOM 632 N N . LEU A 1 84 ? 5.941 -12.587 -14.942 1.00 95.81 84 LEU A N 1
ATOM 633 C CA . LEU A 1 84 ? 7.134 -11.955 -15.515 1.00 95.81 84 LEU A CA 1
ATOM 634 C C . LEU A 1 84 ? 7.359 -10.513 -15.024 1.00 95.81 84 LEU A C 1
ATOM 636 O O . LEU A 1 84 ? 8.499 -10.062 -14.985 1.00 95.81 84 LEU A O 1
ATOM 640 N N . ARG A 1 85 ? 6.311 -9.800 -14.582 1.00 93.94 85 ARG A N 1
ATOM 641 C CA . ARG A 1 85 ? 6.436 -8.468 -13.949 1.00 93.94 85 ARG A CA 1
ATOM 642 C C . ARG A 1 85 ? 6.966 -8.523 -12.511 1.00 93.94 85 ARG A C 1
ATOM 644 O O . ARG A 1 85 ? 7.241 -7.482 -11.918 1.00 93.94 85 ARG A O 1
ATOM 651 N N . GLY A 1 86 ? 7.117 -9.724 -11.956 1.00 91.50 86 GLY A N 1
ATOM 652 C CA . GLY A 1 86 ? 7.738 -9.962 -10.662 1.00 91.50 86 GLY A CA 1
ATOM 653 C C . GLY A 1 86 ? 6.765 -9.989 -9.483 1.00 91.50 86 GLY A C 1
ATOM 654 O O . GLY A 1 86 ? 5.586 -9.637 -9.569 1.00 91.50 86 GLY A O 1
ATOM 655 N N . ARG A 1 87 ? 7.301 -10.412 -8.332 1.00 90.88 87 ARG A N 1
ATOM 656 C CA . ARG A 1 87 ? 6.521 -10.707 -7.117 1.00 90.88 87 ARG A CA 1
ATOM 657 C C . ARG A 1 87 ? 5.774 -9.484 -6.579 1.00 90.88 87 ARG A C 1
ATOM 659 O O . ARG A 1 87 ? 4.638 -9.616 -6.136 1.00 90.88 87 ARG A O 1
ATOM 666 N N . SER A 1 88 ? 6.391 -8.302 -6.627 1.00 89.25 88 SER A N 1
ATOM 667 C CA . SER A 1 88 ? 5.773 -7.058 -6.147 1.00 89.25 88 SER A CA 1
ATOM 668 C C . SER A 1 88 ? 4.547 -6.678 -6.974 1.00 89.25 88 SER A C 1
ATOM 670 O O . SER A 1 88 ? 3.517 -6.316 -6.412 1.00 89.25 88 SER A O 1
ATOM 672 N N . PHE A 1 89 ? 4.621 -6.822 -8.302 1.00 92.75 89 PHE A N 1
ATOM 673 C CA . PHE A 1 89 ? 3.484 -6.563 -9.184 1.00 92.75 89 PHE A CA 1
ATOM 674 C C . PHE A 1 89 ? 2.338 -7.543 -8.914 1.00 92.75 89 PHE A C 1
ATOM 676 O O . PHE A 1 89 ? 1.195 -7.120 -8.744 1.00 92.75 89 PHE A O 1
ATOM 683 N N . GLN A 1 90 ? 2.652 -8.837 -8.807 1.00 92.75 90 GLN A N 1
ATOM 684 C CA . GLN A 1 90 ? 1.672 -9.876 -8.494 1.00 92.75 90 GLN A CA 1
ATOM 685 C C . GLN A 1 90 ? 0.963 -9.606 -7.158 1.00 92.75 90 GLN A C 1
ATOM 687 O O . GLN A 1 90 ? -0.266 -9.545 -7.114 1.00 92.75 90 GLN A O 1
ATOM 692 N N . ARG A 1 91 ? 1.728 -9.350 -6.090 1.00 89.44 91 ARG A N 1
ATOM 693 C CA . ARG A 1 91 ? 1.185 -9.055 -4.756 1.00 89.44 91 ARG A CA 1
ATOM 694 C C . ARG A 1 91 ? 0.305 -7.804 -4.757 1.00 89.44 91 ARG A C 1
ATOM 696 O O . ARG A 1 91 ? -0.765 -7.799 -4.146 1.00 89.44 91 ARG A O 1
ATOM 703 N N . ASN A 1 92 ? 0.727 -6.749 -5.456 1.00 91.31 92 ASN A N 1
ATOM 704 C CA . ASN A 1 92 ? -0.054 -5.517 -5.579 1.00 91.31 92 ASN A CA 1
ATOM 705 C C . ASN A 1 92 ? -1.371 -5.751 -6.329 1.00 91.31 92 ASN A C 1
ATOM 707 O O . ASN A 1 92 ? -2.409 -5.238 -5.912 1.00 91.31 92 ASN A O 1
ATOM 711 N N . LEU A 1 93 ? -1.354 -6.552 -7.398 1.00 91.44 93 LEU A N 1
ATOM 712 C CA . LEU A 1 93 ? -2.554 -6.912 -8.151 1.00 91.44 93 LEU A CA 1
ATOM 713 C C . LEU A 1 93 ? -3.531 -7.739 -7.305 1.00 91.44 93 LEU A C 1
ATOM 715 O O . LEU A 1 93 ? -4.732 -7.475 -7.323 1.00 91.44 93 LEU A O 1
ATOM 719 N N . GLU A 1 94 ? -3.033 -8.718 -6.551 1.00 87.62 94 GLU A N 1
ATOM 720 C CA . GLU A 1 94 ? -3.835 -9.529 -5.625 1.00 87.62 94 GLU A CA 1
ATOM 721 C C . GLU A 1 94 ? -4.468 -8.662 -4.531 1.00 87.62 94 GLU A C 1
ATOM 723 O O . GLU A 1 94 ? -5.675 -8.739 -4.297 1.00 87.62 94 GLU A O 1
ATOM 728 N N . THR A 1 95 ? -3.679 -7.760 -3.941 1.00 87.12 95 THR A N 1
ATOM 729 C CA . THR A 1 95 ? -4.141 -6.811 -2.917 1.00 87.12 95 THR A CA 1
ATOM 730 C C . THR A 1 95 ? -5.214 -5.884 -3.483 1.00 87.12 95 THR A C 1
ATOM 732 O O . THR A 1 95 ? -6.266 -5.699 -2.876 1.00 87.12 95 THR A O 1
ATOM 735 N N . TYR A 1 96 ? -5.003 -5.340 -4.684 1.00 88.62 96 TYR A N 1
ATOM 736 C CA . TYR A 1 96 ? -5.988 -4.502 -5.362 1.00 88.62 96 TYR A CA 1
ATOM 737 C C . TYR A 1 96 ? -7.298 -5.256 -5.632 1.00 88.62 96 TYR A C 1
ATOM 739 O O . TYR A 1 96 ? -8.381 -4.741 -5.340 1.00 88.62 96 TYR A O 1
ATOM 747 N N . LYS A 1 97 ? -7.215 -6.493 -6.138 1.00 86.75 97 LYS A N 1
ATOM 748 C CA . LYS A 1 97 ? -8.388 -7.351 -6.364 1.00 86.75 97 LYS A CA 1
ATOM 749 C C . LYS A 1 97 ? -9.139 -7.605 -5.061 1.00 86.75 97 LYS A C 1
ATOM 751 O O . LYS A 1 97 ? -10.361 -7.534 -5.046 1.00 86.75 97 LYS A O 1
ATOM 756 N N . LEU A 1 98 ? -8.433 -7.857 -3.964 1.00 84.25 98 LEU A N 1
ATOM 757 C CA . LEU A 1 98 ? -9.061 -8.099 -2.670 1.00 84.25 98 LEU A CA 1
ATOM 758 C C . LEU A 1 98 ? -9.755 -6.837 -2.136 1.00 84.25 98 LEU A C 1
ATOM 760 O O . LEU A 1 98 ? -10.937 -6.876 -1.808 1.00 84.25 98 LEU A O 1
ATOM 764 N N . LEU A 1 99 ? -9.076 -5.688 -2.146 1.00 84.94 99 LEU A N 1
ATOM 765 C CA . LEU A 1 99 ? -9.613 -4.427 -1.618 1.00 84.94 99 LEU A CA 1
ATOM 766 C C . LEU A 1 99 ? -10.778 -3.841 -2.438 1.00 84.94 99 LEU A C 1
ATOM 768 O O . LEU A 1 99 ? -11.455 -2.925 -1.955 1.00 84.94 99 LEU A O 1
ATOM 772 N N . THR A 1 100 ? -10.993 -4.319 -3.668 1.00 81.56 100 THR A N 1
ATOM 773 C CA . THR A 1 100 ? -12.081 -3.888 -4.566 1.00 81.56 100 THR A CA 1
ATOM 774 C C . THR A 1 100 ? -13.290 -4.825 -4.569 1.00 81.56 100 THR A C 1
ATOM 776 O O . THR A 1 100 ? -14.379 -4.388 -4.946 1.00 81.56 100 THR A O 1
ATOM 779 N N . LYS A 1 101 ? -13.155 -6.078 -4.111 1.00 73.38 101 LYS A N 1
ATOM 780 C CA . LYS A 1 101 ? -14.280 -7.019 -4.005 1.00 73.38 101 LYS A CA 1
ATOM 781 C C . LYS A 1 101 ? -15.283 -6.547 -2.946 1.00 73.38 101 LYS A C 1
ATOM 783 O O . LYS A 1 101 ? -15.028 -6.630 -1.756 1.00 73.38 101 LYS A O 1
ATOM 788 N N . LEU A 1 102 ? -16.454 -6.095 -3.395 1.00 62.62 102 LEU A N 1
ATOM 789 C CA . LEU A 1 102 ? -17.582 -5.696 -2.537 1.00 62.62 102 LEU A CA 1
ATOM 790 C C . LEU A 1 102 ? -18.314 -6.879 -1.882 1.00 62.62 102 LEU A C 1
ATOM 792 O O . LEU A 1 102 ? -19.052 -6.674 -0.924 1.00 62.62 102 LEU A O 1
ATOM 796 N N . ARG A 1 103 ? -18.158 -8.098 -2.415 1.00 60.12 103 ARG A N 1
ATOM 797 C CA . ARG A 1 103 ? -18.823 -9.310 -1.920 1.00 60.12 103 ARG A CA 1
ATOM 798 C C . ARG A 1 103 ? -17.781 -10.331 -1.486 1.00 60.12 103 ARG A C 1
ATOM 800 O O . ARG A 1 103 ? -16.880 -10.657 -2.260 1.00 60.12 103 ARG A O 1
ATOM 807 N N . THR A 1 104 ? -17.926 -10.826 -0.265 1.00 58.56 104 THR A N 1
ATOM 808 C CA . THR A 1 104 ? -17.173 -11.970 0.240 1.00 58.56 104 THR A CA 1
ATOM 809 C C . THR A 1 104 ? -17.713 -13.234 -0.418 1.00 58.56 104 THR A C 1
ATOM 811 O O . THR A 1 104 ? -18.922 -13.431 -0.527 1.00 58.56 104 THR A O 1
ATOM 814 N N . VAL A 1 105 ? -16.819 -14.066 -0.948 1.00 56.34 105 VAL A N 1
ATOM 815 C CA . VAL A 1 105 ? -17.192 -15.404 -1.410 1.00 56.34 105 VAL A CA 1
ATOM 816 C C . VAL A 1 105 ? -17.157 -16.282 -0.166 1.00 56.34 105 VAL A C 1
ATOM 818 O O . VAL A 1 105 ? -16.115 -16.358 0.474 1.00 56.34 105 VAL A O 1
ATOM 821 N N . GLU A 1 106 ? -18.263 -16.948 0.173 1.00 56.25 106 GLU A N 1
ATOM 822 C CA . GLU A 1 106 ? -18.407 -17.775 1.392 1.00 56.25 106 GLU A CA 1
ATOM 823 C C . GLU A 1 106 ? -17.326 -18.866 1.558 1.00 56.25 106 GLU A C 1
ATOM 825 O O . GLU A 1 106 ? -17.193 -19.455 2.627 1.00 56.25 106 GLU A O 1
ATOM 830 N N . LYS A 1 107 ? -16.557 -19.154 0.499 1.00 53.00 107 LYS A N 1
ATOM 831 C CA . LYS A 1 107 ? -15.596 -20.259 0.418 1.00 53.00 107 LYS A CA 1
ATOM 832 C C . LYS A 1 107 ? -14.142 -19.896 0.757 1.00 53.00 107 LYS A C 1
ATOM 834 O O . LYS A 1 107 ? -13.366 -20.816 0.982 1.00 53.00 107 LYS A O 1
ATOM 839 N N . ASP A 1 108 ? -13.776 -18.614 0.854 1.00 53.84 108 ASP A N 1
ATOM 840 C CA . ASP A 1 108 ? -12.378 -18.179 1.056 1.00 53.84 108 ASP A CA 1
ATOM 841 C C . ASP A 1 108 ? -12.102 -17.728 2.506 1.00 53.84 108 ASP A C 1
ATOM 843 O O . ASP A 1 108 ? -11.584 -16.634 2.766 1.00 53.84 108 ASP A O 1
ATOM 847 N N . ASN A 1 109 ? -12.448 -18.564 3.488 1.00 56.12 109 ASN A N 1
ATOM 848 C CA . ASN A 1 109 ? -12.052 -18.305 4.868 1.00 56.12 109 ASN A CA 1
ATOM 849 C C . ASN A 1 109 ? -10.648 -18.882 5.139 1.00 56.12 109 ASN A C 1
ATOM 851 O O . ASN A 1 109 ? -10.421 -20.085 5.137 1.00 56.12 109 ASN A O 1
ATOM 855 N N . LEU A 1 110 ? -9.668 -18.018 5.426 1.00 57.53 110 LEU A N 1
ATOM 856 C CA . LEU A 1 110 ? -8.350 -18.462 5.919 1.00 57.53 110 LEU A CA 1
ATOM 857 C C . LEU A 1 110 ? -8.451 -19.197 7.270 1.00 57.53 110 LEU A C 1
ATOM 859 O O . LEU A 1 110 ? -7.495 -19.810 7.733 1.00 57.53 110 LEU A O 1
ATOM 863 N N . SER A 1 111 ? -9.606 -19.099 7.922 1.00 56.66 111 SER A N 1
ATOM 864 C CA . SER A 1 111 ? -9.867 -19.555 9.277 1.00 56.66 111 SER A CA 1
ATOM 865 C C . SER A 1 111 ? -10.576 -20.908 9.373 1.00 56.66 111 SER A C 1
ATOM 867 O O . SER A 1 111 ? -10.905 -21.323 10.485 1.00 56.66 111 SER A O 1
ATOM 869 N N . GLY A 1 112 ? -10.863 -21.582 8.251 1.00 62.91 112 GLY A N 1
ATOM 870 C CA . GLY A 1 112 ? -11.564 -22.873 8.258 1.00 62.91 112 GLY A CA 1
ATOM 871 C C . GLY A 1 112 ? -12.941 -22.813 8.933 1.00 62.91 112 GLY A C 1
ATOM 872 O O . GLY A 1 112 ? -13.339 -23.755 9.612 1.00 62.91 112 GLY A O 1
ATOM 873 N N . GLY A 1 113 ? -13.641 -21.680 8.814 1.00 63.59 113 GLY A N 1
ATOM 874 C CA . GLY A 1 113 ? -14.956 -21.438 9.421 1.00 63.59 113 GLY A CA 1
ATOM 875 C C . GLY A 1 113 ? -14.937 -20.705 10.766 1.00 63.59 113 GLY A C 1
ATOM 876 O O . GLY A 1 113 ? -16.003 -20.395 11.293 1.00 63.59 113 GLY A O 1
ATOM 877 N N . GLN A 1 114 ? -13.767 -20.387 11.331 1.00 66.69 114 GLN A N 1
ATOM 878 C CA . GLN A 1 114 ? -13.688 -19.620 12.580 1.00 66.69 114 GLN A CA 1
ATOM 879 C C . GLN A 1 114 ? -13.802 -18.108 12.324 1.00 66.69 114 GLN A C 1
ATOM 881 O O . GLN A 1 114 ? -13.111 -17.555 11.473 1.00 66.69 114 GLN A O 1
ATOM 886 N N . SER A 1 115 ? -14.648 -17.415 13.085 1.00 73.50 115 SER A N 1
ATOM 887 C CA . SER A 1 115 ? -14.701 -15.948 13.093 1.00 73.50 115 SER A CA 1
ATOM 888 C C . SER A 1 115 ? -13.805 -15.413 14.207 1.00 73.50 115 SER A C 1
ATOM 890 O O . SER A 1 115 ? -13.957 -15.811 15.362 1.00 73.50 115 SER A O 1
ATOM 892 N N . PHE A 1 116 ? -12.909 -14.483 13.877 1.00 83.12 116 PHE A N 1
ATOM 893 C CA . PHE A 1 116 ? -12.053 -13.799 14.849 1.00 83.12 116 PHE A CA 1
ATOM 894 C C . PHE A 1 116 ? -12.482 -12.341 15.024 1.00 83.12 116 PHE A C 1
ATOM 896 O O . PHE A 1 116 ? -12.817 -11.662 14.058 1.00 83.12 116 PHE A O 1
ATOM 903 N N . ASN A 1 117 ? -12.432 -11.853 16.255 1.00 86.62 117 ASN A N 1
ATOM 904 C CA . ASN A 1 117 ? -12.526 -10.452 16.624 1.00 86.62 117 ASN A CA 1
ATOM 905 C C . ASN A 1 117 ? -11.118 -9.853 16.617 1.00 86.62 117 ASN A C 1
ATOM 907 O O . ASN A 1 117 ? -10.261 -10.202 17.432 1.00 86.62 117 ASN A O 1
ATOM 911 N N . VAL A 1 118 ? -10.881 -8.937 15.693 1.00 88.38 118 VAL A N 1
ATOM 912 C CA . VAL A 1 118 ? -9.599 -8.259 15.532 1.00 88.38 118 VAL A CA 1
ATOM 913 C C . VAL A 1 118 ? -9.785 -6.764 15.736 1.00 88.38 118 VAL A C 1
ATOM 915 O O . VAL A 1 118 ? -10.828 -6.215 15.392 1.00 88.38 118 VAL A O 1
ATOM 918 N N . ALA A 1 119 ? -8.793 -6.093 16.301 1.00 90.31 119 ALA A N 1
ATOM 919 C CA . ALA A 1 119 ? -8.835 -4.659 16.540 1.00 90.31 119 ALA A CA 1
ATOM 920 C C . ALA A 1 119 ? -7.685 -3.945 15.824 1.00 90.31 119 ALA A C 1
ATOM 922 O O . ALA A 1 119 ? -6.656 -4.554 15.538 1.00 90.31 119 ALA A O 1
ATOM 923 N N . VAL A 1 120 ? -7.856 -2.658 15.538 1.00 91.69 120 VAL A N 1
ATOM 924 C CA . VAL A 1 120 ? -6.819 -1.788 14.974 1.00 91.69 120 VAL A CA 1
ATOM 925 C C . VAL A 1 120 ? -6.781 -0.456 15.704 1.00 91.69 120 VAL A C 1
ATOM 927 O O . VAL A 1 120 ? -7.829 0.106 16.028 1.00 91.69 120 VAL A O 1
ATOM 930 N N . MET A 1 121 ? -5.573 0.051 15.939 1.00 92.25 121 MET A N 1
ATOM 931 C CA . MET A 1 121 ? -5.358 1.377 16.506 1.00 92.25 121 MET A CA 1
ATOM 932 C C . MET A 1 121 ? -4.087 2.026 15.978 1.00 92.25 121 MET A C 1
ATOM 934 O O . MET A 1 121 ? -3.117 1.337 15.654 1.00 92.25 121 MET A O 1
ATOM 938 N N . ASN A 1 122 ? -4.094 3.354 15.924 1.00 92.94 122 ASN A N 1
ATOM 939 C CA . ASN A 1 122 ? -2.924 4.136 15.551 1.00 92.94 122 ASN A CA 1
ATOM 940 C C . ASN A 1 122 ? -2.200 4.597 16.819 1.00 92.94 122 ASN A C 1
ATOM 942 O O . ASN A 1 122 ? -2.859 4.939 17.795 1.00 92.94 122 ASN A O 1
ATOM 946 N N . VAL A 1 123 ? -0.868 4.583 16.818 1.00 91.50 123 VAL A N 1
ATOM 947 C CA . VAL A 1 123 ? -0.031 4.963 17.964 1.00 91.50 123 VAL A CA 1
ATOM 948 C C . VAL A 1 123 ? 1.121 5.846 17.487 1.00 91.50 123 VAL A C 1
ATOM 950 O O . VAL A 1 123 ? 1.758 5.571 16.472 1.00 91.50 123 VAL A O 1
ATOM 953 N N . GLY A 1 124 ? 1.421 6.896 18.245 1.00 90.88 124 GLY A N 1
ATOM 954 C CA . GLY A 1 124 ? 2.498 7.837 17.953 1.00 90.88 124 GLY A CA 1
ATOM 955 C C . GLY A 1 124 ? 2.010 9.128 17.295 1.00 90.88 124 GLY A C 1
ATOM 956 O O . GLY A 1 124 ? 0.843 9.518 17.410 1.00 90.88 124 GLY A O 1
ATOM 957 N N . ALA A 1 125 ? 2.927 9.830 16.628 1.00 91.00 125 ALA A N 1
ATOM 958 C CA . ALA A 1 125 ? 2.607 11.054 15.892 1.00 91.00 125 ALA A CA 1
ATOM 959 C C . ALA A 1 125 ? 1.798 10.751 14.610 1.00 91.00 125 ALA A C 1
ATOM 961 O O . ALA A 1 125 ? 2.078 9.751 13.950 1.00 91.00 125 ALA A O 1
ATOM 962 N N . PRO A 1 126 ? 0.844 11.616 14.208 1.00 89.56 126 PRO A N 1
ATOM 963 C CA . PRO A 1 126 ? 0.121 11.451 12.949 1.00 89.56 126 PRO A CA 1
ATOM 964 C C . PRO A 1 126 ? 1.067 11.385 11.746 1.00 89.56 126 PRO A C 1
ATOM 966 O O . PRO A 1 126 ? 1.905 12.267 11.565 1.00 89.56 126 PRO A O 1
ATOM 969 N N . ALA A 1 127 ? 0.896 10.367 10.901 1.00 88.19 127 ALA A N 1
ATOM 970 C CA . ALA A 1 127 ? 1.706 10.165 9.704 1.00 88.19 127 ALA A CA 1
ATOM 971 C C . ALA A 1 127 ? 0.841 9.901 8.464 1.00 88.19 127 ALA A C 1
ATOM 973 O O . ALA A 1 127 ? -0.271 9.368 8.541 1.00 88.19 127 ALA A O 1
ATOM 974 N N . GLY A 1 128 ? 1.373 10.260 7.293 1.00 89.38 128 GLY A N 1
ATOM 975 C CA . GLY A 1 128 ? 0.771 9.890 6.015 1.00 89.38 128 GLY A CA 1
ATOM 976 C C . GLY A 1 128 ? 0.666 8.369 5.886 1.00 89.38 128 GLY A C 1
ATOM 977 O O . GLY A 1 128 ? 1.600 7.645 6.213 1.00 89.38 128 GLY A O 1
ATOM 978 N N . GLY A 1 129 ? -0.4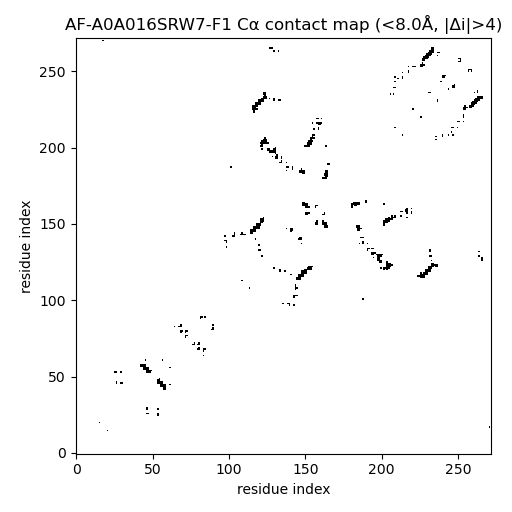84 7.880 5.423 1.00 89.38 129 GLY A N 1
ATOM 979 C CA . GLY A 1 129 ? -0.712 6.450 5.200 1.00 89.38 129 GLY A CA 1
ATOM 980 C C . GLY A 1 129 ? -1.361 5.692 6.361 1.00 89.38 129 GLY A C 1
ATOM 981 O O . GLY A 1 129 ? -1.848 4.590 6.120 1.00 89.38 129 GLY A O 1
ATOM 982 N N . MET A 1 130 ? -1.485 6.268 7.565 1.00 91.69 130 MET A N 1
ATOM 983 C CA . MET A 1 130 ? -2.181 5.611 8.688 1.00 91.69 130 MET A CA 1
ATOM 984 C C . MET A 1 130 ? -3.622 5.223 8.323 1.00 91.69 130 MET A C 1
ATOM 986 O O . MET A 1 130 ? -4.008 4.061 8.429 1.00 91.69 130 MET A O 1
ATOM 990 N N . ASN A 1 131 ? -4.403 6.164 7.782 1.00 92.31 131 ASN A N 1
ATOM 991 C CA . ASN A 1 131 ? -5.770 5.891 7.323 1.00 92.31 131 ASN A CA 1
ATOM 992 C C . ASN A 1 131 ? -5.825 4.833 6.203 1.00 92.31 131 ASN A C 1
ATOM 994 O O . ASN A 1 131 ? -6.748 4.017 6.156 1.00 92.31 131 ASN A O 1
ATOM 998 N N . ALA A 1 132 ? -4.829 4.811 5.309 1.00 91.81 132 ALA A N 1
ATOM 999 C CA . ALA A 1 132 ? -4.735 3.817 4.241 1.00 91.81 132 ALA A CA 1
ATOM 1000 C C . ALA A 1 132 ? -4.416 2.413 4.787 1.00 91.81 132 ALA A C 1
ATOM 1002 O O . ALA A 1 132 ? -4.995 1.431 4.310 1.00 91.81 132 ALA A O 1
ATOM 1003 N N . ALA A 1 133 ? -3.554 2.318 5.804 1.00 92.25 133 ALA A N 1
ATOM 1004 C CA . ALA A 1 133 ? -3.235 1.077 6.502 1.00 92.25 133 ALA A CA 1
ATOM 1005 C C . ALA A 1 133 ? -4.461 0.531 7.245 1.00 92.25 133 ALA A C 1
ATOM 1007 O O . ALA A 1 133 ? -4.843 -0.618 7.017 1.00 92.25 133 ALA A O 1
ATOM 1008 N N . VAL A 1 134 ? -5.144 1.375 8.030 1.00 92.38 134 VAL A N 1
ATOM 1009 C CA . VAL A 1 134 ? -6.383 1.002 8.733 1.00 92.38 134 VAL A CA 1
ATOM 1010 C C . VAL A 1 134 ? -7.443 0.519 7.746 1.00 92.38 134 VAL A C 1
ATOM 1012 O O . VAL A 1 134 ? -7.986 -0.570 7.912 1.00 92.38 134 VAL A O 1
ATOM 1015 N N . ARG A 1 135 ? -7.697 1.263 6.660 1.00 92.56 135 ARG A N 1
ATOM 1016 C CA . ARG A 1 135 ? -8.656 0.846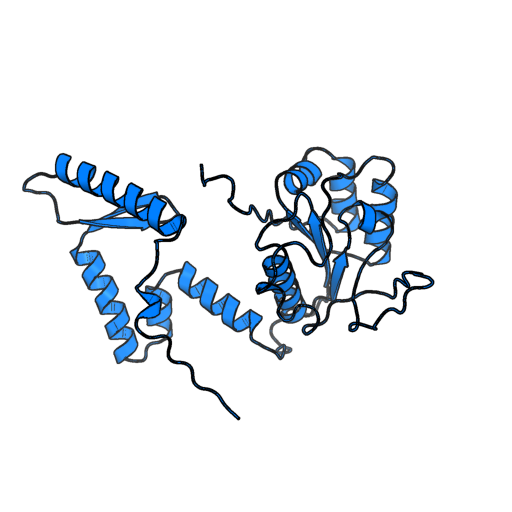 5.626 1.00 92.56 135 ARG A CA 1
ATOM 1017 C C . ARG A 1 135 ? -8.299 -0.505 5.016 1.00 92.56 135 ARG A C 1
ATOM 1019 O O . ARG A 1 135 ? -9.190 -1.320 4.781 1.00 92.56 135 ARG A O 1
ATOM 1026 N N . SER A 1 136 ? -7.024 -0.713 4.694 1.00 91.50 136 SER A N 1
ATOM 1027 C CA . SER A 1 136 ? -6.567 -1.958 4.074 1.00 91.50 136 SER A CA 1
ATOM 1028 C C . SER A 1 136 ? -6.764 -3.128 5.031 1.00 91.50 136 SER A C 1
ATOM 1030 O O . SER A 1 136 ? -7.352 -4.128 4.637 1.00 91.50 136 SER A O 1
ATOM 1032 N N . PHE A 1 137 ? -6.393 -2.965 6.303 1.00 91.31 137 PHE A N 1
ATOM 1033 C CA . PHE A 1 137 ? -6.630 -3.964 7.340 1.00 91.31 137 PHE A CA 1
ATOM 1034 C C . PHE A 1 137 ? -8.116 -4.281 7.524 1.00 91.31 137 PHE A C 1
ATOM 1036 O O . PHE A 1 137 ? -8.495 -5.446 7.465 1.00 91.31 137 PHE A O 1
ATOM 1043 N N . VAL A 1 138 ? -8.964 -3.259 7.680 1.00 90.19 138 VAL A N 1
ATOM 1044 C CA . VAL A 1 138 ? -10.412 -3.434 7.865 1.00 90.19 138 VAL A CA 1
ATOM 1045 C C . VAL A 1 138 ? -11.013 -4.216 6.699 1.00 90.19 138 VAL A C 1
ATOM 1047 O O . VAL A 1 138 ? -11.706 -5.205 6.917 1.00 90.19 138 VAL A O 1
ATOM 1050 N N . ARG A 1 139 ? -10.705 -3.841 5.451 1.00 89.25 139 ARG A N 1
ATOM 1051 C CA . ARG A 1 139 ? -11.226 -4.548 4.270 1.00 89.25 139 ARG A CA 1
ATOM 1052 C C . ARG A 1 139 ? -10.703 -5.978 4.153 1.00 89.25 139 ARG A C 1
ATOM 1054 O O . ARG A 1 139 ? -11.481 -6.862 3.818 1.00 89.25 139 ARG A O 1
A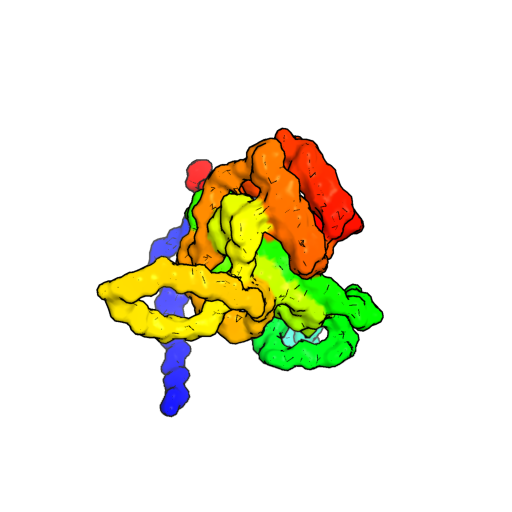TOM 1061 N N . MET A 1 140 ? -9.426 -6.216 4.454 1.00 86.94 140 MET A N 1
ATOM 1062 C CA . MET A 1 140 ? -8.840 -7.563 4.463 1.00 86.94 140 MET A CA 1
ATOM 1063 C C . MET A 1 140 ? -9.486 -8.456 5.525 1.00 86.94 140 MET A C 1
ATOM 1065 O O . MET A 1 140 ? -9.860 -9.591 5.247 1.00 86.94 140 MET A O 1
ATOM 1069 N N . ALA A 1 141 ? -9.650 -7.942 6.741 1.00 86.12 141 ALA A N 1
ATOM 1070 C CA . ALA A 1 141 ? -10.232 -8.692 7.841 1.00 86.12 141 ALA A CA 1
ATOM 1071 C C . ALA A 1 141 ? -11.720 -8.991 7.594 1.00 86.12 141 ALA A C 1
ATOM 1073 O O . ALA A 1 141 ? -12.145 -10.131 7.771 1.00 86.12 141 ALA A O 1
ATOM 1074 N N . LEU A 1 142 ? -12.489 -8.021 7.085 1.00 86.31 142 LEU A N 1
ATOM 1075 C CA . LEU A 1 142 ? -13.877 -8.247 6.668 1.00 86.31 142 LEU A CA 1
ATOM 1076 C C . LEU A 1 142 ? -13.978 -9.243 5.505 1.00 86.31 142 LEU A C 1
ATOM 1078 O O . LEU A 1 142 ? -14.887 -10.071 5.499 1.00 86.31 142 LEU A O 1
ATOM 1082 N N . TYR A 1 143 ? -13.035 -9.207 4.554 1.00 82.69 143 TYR A N 1
ATOM 1083 C CA . TYR A 1 143 ? -12.973 -10.181 3.460 1.00 82.69 143 TYR A CA 1
ATOM 1084 C C . TYR A 1 143 ? -12.841 -11.620 3.977 1.00 82.69 143 TYR A C 1
ATOM 1086 O O . TYR A 1 143 ? -13.452 -12.529 3.426 1.00 82.69 143 TYR A O 1
ATOM 1094 N N . HIS A 1 144 ? -12.104 -11.812 5.073 1.00 80.38 144 HIS A N 1
ATOM 1095 C CA . HIS A 1 144 ? -11.922 -13.105 5.734 1.00 80.38 144 HIS A CA 1
ATOM 1096 C C . HIS A 1 144 ? -12.937 -13.392 6.851 1.00 80.38 144 HIS A C 1
ATOM 1098 O O . HIS A 1 144 ? -12.701 -14.276 7.673 1.00 80.38 144 HIS A O 1
ATOM 1104 N N . HIS A 1 145 ? -14.071 -12.685 6.877 1.00 80.81 145 HIS A N 1
ATOM 1105 C CA . HIS A 1 145 ? -15.150 -12.878 7.855 1.00 80.81 145 HIS A CA 1
ATOM 1106 C C . HIS A 1 145 ? -14.736 -12.649 9.318 1.00 80.81 145 HIS A C 1
ATOM 1108 O O . HIS A 1 145 ? -15.358 -13.178 10.239 1.00 80.81 145 HIS A O 1
ATOM 1114 N N . CYS A 1 146 ? -13.704 -11.839 9.553 1.00 85.25 146 CYS A N 1
ATOM 1115 C CA . CYS A 1 146 ? -13.375 -11.368 10.890 1.00 85.25 146 CYS A CA 1
ATOM 1116 C C . CYS A 1 146 ? -14.298 -10.211 11.286 1.00 85.25 146 CYS A C 1
ATOM 1118 O O . CYS A 1 146 ? -14.662 -9.361 10.472 1.00 85.25 146 CYS A O 1
ATOM 1120 N N . THR A 1 147 ? -14.625 -10.138 12.571 1.00 88.06 147 THR A N 1
ATOM 1121 C CA . THR A 1 147 ? -15.218 -8.946 13.169 1.00 88.06 147 THR A CA 1
ATOM 1122 C C . THR A 1 147 ? -14.106 -7.952 13.475 1.00 88.06 147 THR A C 1
ATOM 1124 O O . THR A 1 147 ? -13.144 -8.306 14.150 1.00 88.06 147 THR A O 1
ATOM 1127 N N . VAL A 1 148 ? -14.229 -6.711 13.007 1.00 89.94 148 VAL A N 1
ATOM 1128 C CA . VAL A 1 148 ? -13.161 -5.712 13.135 1.00 89.94 148 VAL A CA 1
ATOM 1129 C C . VAL A 1 148 ? -13.584 -4.572 14.049 1.00 89.94 148 VAL A C 1
ATOM 1131 O O . VAL A 1 148 ? -14.679 -4.043 13.896 1.00 89.94 148 VAL A O 1
ATOM 1134 N N . TYR A 1 149 ? -12.706 -4.166 14.959 1.00 91.50 149 TYR A N 1
ATOM 1135 C CA . TYR A 1 149 ? -12.915 -3.073 15.905 1.00 91.50 149 TYR A CA 1
ATOM 1136 C C . TYR A 1 149 ? -11.893 -1.955 15.673 1.00 91.50 149 TYR A C 1
ATOM 1138 O O . TYR A 1 149 ? -10.702 -2.226 15.518 1.00 91.50 149 TYR A O 1
ATOM 1146 N N . GLY A 1 150 ? -12.335 -0.700 15.665 1.00 91.88 150 GLY A N 1
ATOM 1147 C CA . GLY A 1 150 ? -11.444 0.461 15.713 1.00 91.88 150 GLY A CA 1
ATOM 1148 C C . GLY A 1 150 ? -11.308 0.953 17.140 1.00 91.88 150 GLY A C 1
ATOM 1149 O O . GLY A 1 150 ? -12.320 1.111 17.812 1.00 91.88 150 GLY A O 1
ATOM 1150 N N . ILE A 1 151 ? -10.090 1.193 17.606 1.00 91.75 151 ILE A N 1
ATOM 1151 C CA . ILE A 1 151 ? -9.840 1.800 18.917 1.00 91.75 151 ILE A CA 1
ATOM 1152 C C . ILE A 1 151 ? -9.427 3.249 18.686 1.00 91.75 151 ILE A C 1
ATOM 1154 O O . ILE A 1 151 ? -8.513 3.512 17.899 1.00 91.75 151 ILE A O 1
ATOM 1158 N N . GLU A 1 152 ? -10.112 4.171 19.355 1.00 90.81 152 GLU A N 1
ATOM 1159 C CA . GLU A 1 152 ? -9.763 5.586 19.317 1.00 90.81 152 GLU A CA 1
ATOM 1160 C C . GLU A 1 152 ? -8.628 5.920 20.277 1.00 90.81 152 GLU A C 1
ATOM 1162 O O . GLU A 1 152 ? -8.463 5.260 21.299 1.00 90.81 152 GLU A O 1
ATOM 1167 N N . ASP A 1 153 ? -7.876 6.975 19.963 1.00 90.56 153 ASP A N 1
ATOM 1168 C CA . ASP A 1 153 ? -6.965 7.641 20.900 1.00 90.56 153 ASP A CA 1
ATOM 1169 C C . ASP A 1 153 ? -5.960 6.686 21.584 1.00 90.56 153 ASP A C 1
ATOM 1171 O O . ASP A 1 153 ? -5.637 6.802 22.770 1.00 90.56 153 ASP A O 1
ATOM 1175 N N . SER A 1 154 ? -5.431 5.738 20.803 1.00 91.31 154 SER A N 1
ATOM 1176 C CA . SER A 1 154 ? -4.383 4.793 21.207 1.00 91.31 154 SER A CA 1
ATOM 1177 C C . SER A 1 154 ? -4.728 4.007 22.491 1.00 91.31 154 SER A C 1
ATOM 1179 O O . SER A 1 154 ? -5.830 3.494 22.681 1.00 91.31 154 SER A O 1
ATOM 1181 N N . PHE A 1 155 ? -3.751 3.867 23.392 1.00 91.19 155 PHE A N 1
ATOM 1182 C CA . PHE A 1 155 ? -3.868 3.127 24.639 1.00 91.19 155 PHE A CA 1
ATOM 1183 C C . PHE A 1 155 ? -4.749 3.812 25.687 1.00 91.19 155 PHE A C 1
ATOM 1185 O O . PHE A 1 155 ? -5.321 3.119 26.527 1.00 91.19 155 PHE A O 1
ATOM 1192 N N . GLU A 1 156 ? -4.860 5.143 25.660 1.00 90.25 156 GLU A N 1
ATOM 1193 C CA . GLU A 1 156 ? -5.747 5.877 26.566 1.00 90.25 156 GLU A CA 1
ATOM 1194 C C . GLU A 1 156 ? -7.206 5.573 26.227 1.00 90.25 156 GLU A C 1
ATOM 1196 O O . GLU A 1 156 ? -7.968 5.138 27.094 1.00 90.25 156 GLU A O 1
ATOM 1201 N N . GLY A 1 157 ? -7.581 5.710 24.952 1.00 90.06 157 GLY A N 1
ATOM 1202 C CA . GLY A 1 157 ? -8.918 5.336 24.512 1.00 90.06 157 GLY A CA 1
ATOM 1203 C C . GLY A 1 157 ? -9.187 3.842 24.699 1.00 90.06 157 GLY A C 1
ATOM 1204 O O . GLY A 1 157 ? -10.263 3.484 25.177 1.00 90.06 157 GLY A O 1
ATOM 1205 N N . LEU A 1 158 ? -8.198 2.967 24.469 1.00 90.00 158 LEU A N 1
ATOM 1206 C CA . LEU A 1 158 ? -8.333 1.539 24.779 1.00 90.00 158 LEU A CA 1
ATOM 1207 C C . LEU A 1 158 ? -8.648 1.284 26.256 1.00 90.00 158 LEU A C 1
ATOM 1209 O O . LEU A 1 158 ? -9.556 0.513 26.544 1.00 90.00 158 LEU A O 1
ATOM 1213 N N . ALA A 1 159 ? -7.930 1.918 27.187 1.00 90.44 159 ALA A N 1
ATOM 1214 C CA . ALA A 1 159 ? -8.176 1.769 28.623 1.00 90.44 159 ALA A CA 1
ATOM 1215 C C . ALA A 1 159 ? -9.586 2.244 29.015 1.00 90.44 159 ALA A C 1
ATOM 1217 O O . ALA A 1 159 ? -10.245 1.619 29.846 1.00 90.44 159 ALA A O 1
ATOM 1218 N N . ASN A 1 160 ? -10.069 3.300 28.358 1.00 89.69 160 ASN A N 1
ATOM 1219 C CA . ASN A 1 160 ? -11.398 3.872 28.570 1.00 89.69 160 ASN A CA 1
ATOM 1220 C C . ASN A 1 160 ? -12.521 3.124 27.823 1.00 89.69 160 ASN A C 1
ATOM 1222 O O . ASN A 1 160 ? -13.691 3.481 27.957 1.00 89.69 160 ASN A O 1
ATOM 1226 N N . GLY A 1 161 ? -12.199 2.089 27.037 1.00 86.56 161 GLY A N 1
ATOM 1227 C CA . GLY A 1 161 ? -13.177 1.343 26.241 1.00 86.56 161 GLY A CA 1
ATOM 1228 C C . GLY A 1 161 ? -13.718 2.112 25.028 1.00 86.56 161 GLY A C 1
ATOM 1229 O O . GLY A 1 161 ? -14.811 1.804 24.549 1.00 86.56 161 GLY A O 1
ATOM 1230 N N . ALA A 1 162 ? -12.966 3.093 24.523 1.00 85.69 162 ALA A N 1
ATOM 1231 C CA . ALA A 1 162 ? -13.286 3.911 23.353 1.00 85.69 162 ALA A CA 1
ATOM 1232 C C . ALA A 1 162 ? -13.064 3.139 22.043 1.00 85.69 162 ALA A C 1
ATOM 1234 O O . ALA A 1 162 ? -12.236 3.485 21.202 1.00 85.69 162 ALA A O 1
ATOM 1235 N N . PHE A 1 163 ? -13.805 2.053 21.864 1.00 83.00 163 PHE A N 1
ATOM 1236 C CA . PHE A 1 163 ? -13.908 1.415 20.563 1.00 83.00 163 PHE A CA 1
ATOM 1237 C C . PHE A 1 163 ? -14.969 2.181 19.744 1.00 83.00 163 PHE A C 1
ATOM 1239 O O . PHE A 1 163 ? -16.032 2.533 20.269 1.00 83.00 163 PHE A O 1
ATOM 1246 N N . LYS A 1 164 ? -14.708 2.418 18.459 1.00 67.31 164 LYS A N 1
ATOM 1247 C CA . LYS A 1 164 ? -15.534 3.241 17.564 1.00 67.31 164 LYS A CA 1
ATOM 1248 C C . LYS A 1 164 ? -16.103 2.446 16.395 1.00 67.31 164 LYS A C 1
ATOM 1250 O O . LYS A 1 164 ? -15.382 1.684 15.755 1.00 67.31 164 LYS A O 1
ATOM 1255 N N . VAL A 1 165 ? -17.359 2.761 16.065 1.00 52.44 165 VAL A N 1
ATOM 1256 C CA . VAL A 1 165 ? -17.900 2.841 14.695 1.00 52.44 165 VAL A CA 1
ATOM 1257 C C . VAL A 1 165 ? -18.766 4.082 14.650 1.00 52.44 165 VAL A C 1
ATOM 1259 O O . VAL A 1 165 ? -19.730 4.174 15.400 1.00 52.44 165 VAL A O 1
ATOM 1262 N N . GLU A 1 166 ? -18.431 5.050 13.813 1.00 40.72 166 GLU A N 1
ATOM 1263 C CA . GLU A 1 166 ? -19.340 6.174 13.589 1.00 40.72 166 GLU A CA 1
ATOM 1264 C C . GLU A 1 166 ? -20.393 5.780 12.552 1.00 40.72 166 GLU A C 1
ATOM 1266 O O . GLU A 1 166 ? -20.014 5.363 11.454 1.00 40.72 166 GLU A O 1
ATOM 1271 N N . PRO A 1 167 ? -21.694 5.990 12.812 1.00 35.81 167 PRO A N 1
ATOM 1272 C CA . PRO A 1 167 ? -22.630 6.333 11.763 1.00 35.81 167 PRO A CA 1
ATOM 1273 C C . PRO A 1 167 ? -22.583 7.851 11.524 1.00 35.81 167 PRO A C 1
ATOM 1275 O O . PRO A 1 167 ? -22.809 8.631 12.437 1.00 35.81 167 PRO A O 1
ATOM 1278 N N . SER A 1 168 ? -22.332 8.240 10.271 1.00 31.55 168 SER A N 1
ATOM 1279 C CA . SER A 1 168 ? -22.809 9.469 9.609 1.00 31.55 168 SER A CA 1
ATOM 1280 C C . SER A 1 168 ? -22.920 10.759 10.439 1.00 31.55 168 SER A C 1
ATOM 1282 O O . SER A 1 168 ? -23.846 10.909 11.227 1.00 31.55 168 SER A O 1
ATOM 1284 N N . VAL A 1 169 ? -22.083 11.744 10.088 1.00 32.94 169 VAL A N 1
ATOM 1285 C CA . VAL A 1 169 ? -22.263 13.199 10.275 1.00 32.94 169 VAL A CA 1
ATOM 1286 C C . VAL A 1 169 ? -23.695 13.591 10.676 1.00 32.94 169 VAL A C 1
ATOM 1288 O O . VAL A 1 169 ? -24.542 13.857 9.824 1.00 32.94 169 VAL A O 1
ATOM 1291 N N . SER A 1 170 ? -23.972 13.679 11.973 1.00 28.09 170 SER A N 1
ATOM 1292 C CA . SER A 1 170 ? -25.048 14.532 12.461 1.00 28.09 170 SER A CA 1
ATOM 1293 C C . SER A 1 170 ? -24.457 15.926 12.603 1.00 28.09 170 SER A C 1
ATOM 1295 O O . SER A 1 170 ? -23.472 16.102 13.316 1.00 28.09 170 SER A O 1
ATOM 1297 N N . PHE A 1 171 ? -25.030 16.913 11.918 1.00 33.91 171 PHE A N 1
ATOM 1298 C CA . PHE A 1 171 ? -24.829 18.324 12.240 1.00 33.91 171 PHE A CA 1
ATOM 1299 C C . PHE A 1 171 ? -25.040 18.509 13.751 1.00 33.91 171 PHE A C 1
ATOM 1301 O O . PHE A 1 171 ? -26.173 18.475 14.228 1.00 33.91 171 PHE A O 1
ATOM 1308 N N . ILE A 1 172 ? -23.958 18.652 14.517 1.00 38.69 172 ILE A N 1
ATOM 1309 C CA . ILE A 1 172 ? -24.045 18.923 15.951 1.00 38.69 172 ILE A CA 1
ATOM 1310 C C . ILE A 1 172 ? -24.284 20.423 16.094 1.00 38.69 172 ILE A C 1
ATOM 1312 O O . ILE A 1 172 ? -23.386 21.236 15.869 1.00 38.69 172 ILE A O 1
ATOM 1316 N N . SER A 1 173 ? -25.511 20.790 16.460 1.00 32.84 173 SER A N 1
ATOM 1317 C CA . SER A 1 173 ? -25.791 22.094 17.049 1.00 32.84 173 SER A CA 1
ATOM 1318 C C . SER A 1 173 ? -24.986 22.225 18.340 1.00 32.84 173 SER A C 1
ATOM 1320 O O . SER A 1 173 ? -25.028 21.340 19.194 1.00 32.84 173 SER A O 1
ATOM 1322 N N . ALA A 1 174 ? -24.257 23.328 18.477 1.00 38.66 174 ALA A N 1
ATOM 1323 C CA . ALA A 1 174 ? -23.419 23.642 19.624 1.00 38.66 174 ALA A CA 1
ATOM 1324 C C . ALA A 1 174 ? -24.242 23.773 20.919 1.00 38.66 174 ALA A C 1
ATOM 1326 O O . ALA A 1 174 ? -24.704 24.854 21.262 1.00 38.66 174 ALA A O 1
ATOM 1327 N N . SER A 1 175 ? -24.473 22.674 21.632 1.00 40.03 175 SER A N 1
ATOM 1328 C CA . SER A 1 175 ? -24.798 22.661 23.065 1.00 40.03 175 SER A CA 1
ATOM 1329 C C . SER A 1 175 ? -24.943 21.212 23.531 1.00 40.03 175 SER A C 1
ATOM 1331 O O . SER A 1 175 ? -25.838 20.502 23.098 1.00 40.03 175 SER A O 1
ATOM 1333 N N . SER A 1 176 ? -24.068 20.782 24.442 1.00 36.81 176 SER A N 1
ATOM 1334 C CA . SER A 1 176 ? -24.050 19.448 25.069 1.00 36.81 176 SER A CA 1
ATOM 1335 C C . SER A 1 176 ? -23.457 18.304 24.224 1.00 36.81 176 SER A C 1
ATOM 1337 O O . SER A 1 176 ? -24.154 17.487 23.629 1.00 36.81 176 SER A O 1
ATOM 1339 N N . CYS A 1 177 ? -22.123 18.196 24.230 1.00 34.38 177 CYS A N 1
ATOM 1340 C CA . CYS A 1 177 ? -21.414 16.997 23.777 1.00 34.38 177 CYS A CA 1
ATOM 1341 C C . CYS A 1 177 ? -21.445 15.925 24.874 1.00 34.38 177 CYS A C 1
ATOM 1343 O O . CYS A 1 177 ? -20.559 15.879 25.725 1.00 34.38 177 CYS A O 1
ATOM 1345 N N . THR A 1 178 ? -22.424 15.026 24.846 1.00 34.44 178 THR A N 1
ATOM 1346 C CA . THR A 1 178 ? -22.287 13.727 25.518 1.00 34.44 178 THR A CA 1
ATOM 1347 C C . THR A 1 178 ? -21.929 12.697 24.450 1.00 34.44 178 THR A C 1
ATOM 1349 O O . THR A 1 178 ? -22.784 12.303 23.661 1.00 34.44 178 THR A O 1
ATOM 1352 N N . LYS A 1 179 ? -20.648 12.302 24.372 1.00 38.50 179 LYS A N 1
ATOM 1353 C CA . LYS A 1 179 ? -20.185 11.244 23.457 1.00 38.50 179 LYS A CA 1
ATOM 1354 C C . LYS A 1 179 ? -20.842 9.921 23.867 1.00 38.50 179 LYS A C 1
ATOM 1356 O O . LYS A 1 179 ? -20.415 9.284 24.826 1.00 38.50 179 LYS A O 1
ATOM 1361 N N . HIS A 1 180 ? -21.900 9.525 23.167 1.00 35.38 180 HIS A N 1
ATOM 1362 C CA . HIS A 1 180 ? -22.506 8.208 23.333 1.00 35.38 180 HIS A CA 1
ATOM 1363 C C . HIS A 1 180 ? -21.667 7.177 22.566 1.00 35.38 180 HIS A C 1
ATOM 1365 O O . HIS A 1 180 ? -21.773 7.055 21.349 1.00 35.38 180 HIS A O 1
ATOM 1371 N N . TYR A 1 181 ? -20.822 6.434 23.282 1.00 41.03 181 TYR A N 1
ATOM 1372 C CA . TYR A 1 181 ? -20.057 5.313 22.733 1.00 41.03 181 TYR A CA 1
ATOM 1373 C C . TYR A 1 181 ? -20.971 4.085 22.597 1.00 41.03 181 TYR A C 1
ATOM 1375 O O . TYR A 1 181 ? -21.097 3.288 23.525 1.00 41.03 181 TYR A O 1
ATOM 1383 N N . CYS A 1 182 ? -21.656 3.944 21.458 1.00 39.94 182 CYS A N 1
ATOM 1384 C CA . CYS A 1 182 ? -22.432 2.741 21.149 1.00 39.94 182 CYS A CA 1
ATOM 1385 C C . CYS A 1 182 ? -21.579 1.765 20.325 1.00 39.94 182 CYS A C 1
ATOM 1387 O O . CYS A 1 182 ? -20.868 2.156 19.402 1.00 39.94 182 CYS A O 1
ATOM 1389 N N . SER A 1 183 ? -21.587 0.492 20.708 1.00 50.91 183 SER A N 1
ATOM 1390 C CA . SER A 1 183 ? -20.585 -0.486 20.284 1.00 50.91 183 SER A CA 1
ATOM 1391 C C . SER A 1 183 ? -20.791 -0.988 18.834 1.00 50.91 183 SER A C 1
ATOM 1393 O O . SER A 1 183 ? -21.935 -1.262 18.493 1.00 50.91 183 SER A O 1
ATOM 1395 N N . GLN A 1 184 ? -19.820 -1.237 17.925 1.00 60.59 184 GLN A N 1
ATOM 1396 C CA . GLN A 1 184 ? -18.361 -0.939 17.826 1.00 60.59 184 GLN A CA 1
ATOM 1397 C C . GLN A 1 184 ? -17.619 -1.684 16.674 1.00 60.59 184 GLN A C 1
ATOM 1399 O O . GLN A 1 184 ? -16.387 -1.728 16.650 1.00 60.59 184 GLN A O 1
ATOM 1404 N N . LYS A 1 185 ? -18.324 -2.295 15.709 1.00 81.25 185 LYS A N 1
ATOM 1405 C CA . LYS A 1 185 ? -17.712 -3.115 14.641 1.00 81.25 185 LYS A CA 1
ATOM 1406 C C . LYS A 1 185 ? -17.673 -2.443 13.263 1.00 81.25 185 LYS A C 1
ATOM 1408 O O . LYS A 1 185 ? -18.732 -2.163 12.702 1.00 81.25 185 LYS A O 1
ATOM 1413 N N . PHE A 1 186 ? -16.483 -2.265 12.697 1.00 87.56 186 PHE A N 1
ATOM 1414 C CA . PHE A 1 186 ? -16.310 -1.709 11.357 1.00 87.56 186 PHE A CA 1
ATOM 1415 C C . PHE A 1 186 ? -17.101 -2.493 10.304 1.00 87.56 186 PHE A C 1
ATOM 1417 O O . PHE A 1 186 ? -17.077 -3.724 10.265 1.00 87.56 186 PHE A O 1
ATOM 1424 N N . GLN A 1 187 ? -17.735 -1.756 9.404 1.00 86.94 187 GLN A N 1
ATOM 1425 C CA . GLN A 1 187 ? -18.326 -2.220 8.161 1.00 86.94 187 GLN A CA 1
ATOM 1426 C C . GLN A 1 187 ? -17.451 -1.815 6.972 1.00 86.94 187 GLN A C 1
ATOM 1428 O O . GLN A 1 187 ? -16.603 -0.924 7.044 1.00 86.94 187 GLN A O 1
ATOM 1433 N N . TRP A 1 188 ? -17.685 -2.452 5.823 1.00 85.25 188 TRP A N 1
ATOM 1434 C CA . TRP A 1 188 ? -16.924 -2.177 4.599 1.00 85.25 188 TRP A CA 1
ATOM 1435 C C . TRP A 1 188 ? -16.995 -0.702 4.164 1.00 85.25 188 TRP A C 1
ATOM 1437 O O . TRP A 1 188 ? -16.018 -0.145 3.649 1.00 85.25 188 TRP A O 1
ATOM 1447 N N . GLY A 1 189 ? -18.165 -0.083 4.363 1.00 87.06 189 GLY A N 1
ATOM 1448 C CA . GLY A 1 189 ? -18.453 1.302 3.994 1.00 87.06 189 GLY A CA 1
ATOM 1449 C C . GLY A 1 189 ? -17.735 2.339 4.858 1.00 87.06 189 GLY A C 1
ATOM 1450 O O . GLY A 1 189 ? -17.370 3.390 4.335 1.00 87.06 189 GLY A O 1
ATOM 1451 N N . ASP A 1 190 ? -17.450 2.025 6.120 1.00 87.19 190 ASP A N 1
ATOM 1452 C CA . ASP A 1 190 ? -16.959 2.988 7.118 1.00 87.19 190 ASP A CA 1
ATOM 1453 C C . ASP A 1 190 ? -15.576 3.547 6.777 1.00 87.19 190 ASP A C 1
ATOM 1455 O O . ASP A 1 190 ? -15.257 4.693 7.080 1.00 87.19 190 ASP A O 1
ATOM 1459 N N . VAL A 1 191 ? -14.760 2.744 6.090 1.00 88.81 191 VAL A N 1
ATOM 1460 C CA . VAL A 1 191 ? -13.401 3.107 5.660 1.00 88.81 191 VAL A CA 1
ATOM 1461 C C . VAL A 1 191 ? -13.341 3.602 4.208 1.00 88.81 191 VAL A C 1
ATOM 1463 O O . VAL A 1 191 ? -12.289 3.596 3.555 1.00 88.81 191 VAL A O 1
ATOM 1466 N N . THR A 1 192 ? -14.481 3.998 3.639 1.00 88.06 192 THR A N 1
ATOM 1467 C CA . THR A 1 192 ? -14.547 4.549 2.278 1.00 88.06 192 THR A CA 1
ATOM 1468 C C . THR A 1 192 ? -13.847 5.904 2.219 1.00 88.06 192 THR A C 1
ATOM 1470 O O . THR A 1 192 ? -13.981 6.722 3.116 1.00 88.06 192 THR A O 1
ATOM 1473 N N . ASN A 1 193 ? -13.068 6.139 1.161 1.00 87.81 193 ASN A N 1
ATOM 1474 C CA . ASN A 1 193 ? -12.269 7.355 0.942 1.00 87.81 193 ASN A CA 1
ATOM 1475 C C . ASN A 1 193 ? -11.137 7.627 1.946 1.00 87.81 193 ASN A C 1
ATOM 1477 O O . ASN A 1 193 ? -10.377 8.567 1.737 1.00 87.81 193 ASN A O 1
ATOM 1481 N N . TRP A 1 194 ? -10.914 6.771 2.947 1.00 90.69 194 TRP A N 1
ATOM 1482 C CA . TRP A 1 194 ? -9.856 6.980 3.947 1.00 90.69 194 TRP A CA 1
ATOM 1483 C C . TRP A 1 194 ? -8.446 7.125 3.350 1.00 90.69 194 TRP A C 1
ATOM 1485 O O . TRP A 1 194 ? -7.624 7.850 3.896 1.00 90.69 194 TRP A O 1
ATOM 1495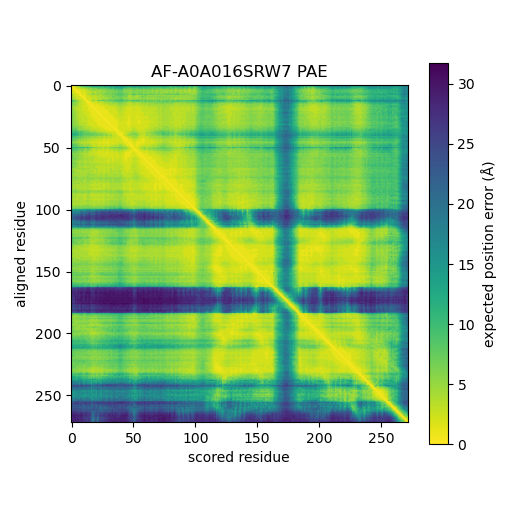 N N . VAL A 1 195 ? -8.169 6.504 2.196 1.00 89.00 195 VAL A N 1
ATOM 1496 C CA . VAL A 1 195 ? -6.862 6.595 1.500 1.00 89.00 195 VAL A CA 1
ATOM 1497 C C . VAL A 1 195 ? -6.565 8.011 0.996 1.00 89.00 195 VAL A C 1
ATOM 1499 O O . VAL A 1 195 ? -5.404 8.344 0.794 1.00 89.00 195 VAL A O 1
ATOM 1502 N N . MET A 1 196 ? -7.590 8.844 0.799 1.00 88.06 196 MET A N 1
ATOM 1503 C CA . MET A 1 196 ? -7.429 10.207 0.281 1.00 88.06 196 MET A CA 1
ATOM 1504 C C . MET A 1 196 ? -7.044 11.216 1.373 1.00 88.06 196 MET A C 1
ATOM 1506 O O . MET A 1 196 ? -6.653 12.335 1.054 1.00 88.06 196 MET A O 1
ATOM 1510 N N . HIS A 1 197 ? -7.166 10.846 2.652 1.00 87.88 197 HIS A N 1
ATOM 1511 C CA . HIS A 1 197 ? -6.985 11.760 3.776 1.00 87.88 197 HIS A CA 1
ATOM 1512 C C . HIS A 1 197 ? -5.716 11.434 4.569 1.00 87.88 197 HIS A C 1
ATOM 1514 O O . HIS A 1 197 ? -5.498 10.293 4.984 1.00 87.88 197 HIS A O 1
ATOM 1520 N N . GLY A 1 198 ? -4.902 12.460 4.829 1.00 87.56 198 GLY A N 1
ATOM 1521 C CA . GLY A 1 198 ? -3.799 12.384 5.789 1.00 87.56 198 GLY A CA 1
ATOM 1522 C C . GLY A 1 198 ? -4.281 12.328 7.246 1.00 87.56 198 GLY A C 1
ATOM 1523 O O . GLY A 1 198 ? -5.476 12.415 7.528 1.00 87.56 198 GLY A O 1
ATOM 1524 N N . GLY A 1 199 ? -3.337 12.202 8.181 1.00 89.50 199 GLY A N 1
ATOM 1525 C CA . GLY A 1 199 ? -3.627 12.137 9.617 1.00 89.50 199 GLY A CA 1
ATOM 1526 C C . GLY A 1 199 ? -4.187 10.783 10.068 1.00 89.50 199 GLY A C 1
ATOM 1527 O O . GLY A 1 199 ? -3.873 9.749 9.480 1.00 89.50 199 GLY A O 1
ATOM 1528 N N . SER A 1 200 ? -5.006 10.797 11.125 1.00 90.94 200 SER A N 1
ATOM 1529 C CA . SER A 1 200 ? -5.608 9.603 11.733 1.00 90.94 200 SER A CA 1
ATOM 1530 C C . SER A 1 200 ? -7.078 9.843 12.094 1.00 90.94 200 SER A C 1
ATOM 1532 O O . SER A 1 200 ? -7.366 10.629 12.993 1.00 90.94 200 SER A O 1
ATOM 1534 N N . PHE A 1 201 ? -8.009 9.133 11.451 1.00 90.62 201 PHE A N 1
ATOM 1535 C CA . PHE A 1 201 ? -9.440 9.188 11.800 1.00 90.62 201 PHE A CA 1
ATOM 1536 C C . PHE A 1 201 ? -9.799 8.462 13.101 1.00 90.62 201 PHE A C 1
ATOM 1538 O O . PHE A 1 201 ? -10.837 8.751 13.700 1.00 90.62 201 PHE A O 1
ATOM 1545 N N . LEU A 1 202 ? -8.948 7.531 13.536 1.00 90.56 202 LEU A N 1
ATOM 1546 C CA . LEU A 1 202 ? -9.044 6.904 14.854 1.00 90.56 202 LEU A CA 1
ATOM 1547 C C . LEU A 1 202 ? -8.422 7.781 15.954 1.00 90.56 202 LEU A C 1
ATOM 1549 O O . LEU A 1 202 ? -8.453 7.410 17.116 1.00 90.56 202 LEU A O 1
ATOM 1553 N N . GLY A 1 203 ? -7.828 8.928 15.619 1.00 90.50 203 GLY A N 1
ATOM 1554 C CA . GLY A 1 203 ? -6.935 9.617 16.548 1.00 90.50 203 GLY A CA 1
ATOM 1555 C C . GLY A 1 203 ? -5.616 8.857 16.705 1.00 90.50 203 GLY A C 1
ATOM 1556 O O . GLY A 1 203 ? -5.456 7.728 16.239 1.00 90.50 203 GLY A O 1
ATOM 1557 N N . THR A 1 204 ? -4.602 9.521 17.237 1.00 91.44 204 THR A N 1
ATOM 1558 C CA . THR A 1 204 ? -3.316 8.890 17.544 1.00 91.44 204 THR A CA 1
ATOM 1559 C C . THR A 1 204 ? -2.606 9.718 18.596 1.00 91.44 204 THR A C 1
ATOM 1561 O O . THR A 1 204 ? -2.564 10.947 18.527 1.00 91.44 204 THR A O 1
ATOM 1564 N N . GLN A 1 205 ? -2.064 9.022 19.577 1.00 90.81 205 GLN A N 1
ATOM 1565 C CA . GLN A 1 205 ? -1.377 9.576 20.727 1.00 90.81 205 GLN A CA 1
ATOM 1566 C C . GLN A 1 205 ? -0.035 8.875 20.941 1.00 90.81 205 GLN A C 1
ATOM 1568 O O . GLN A 1 205 ? 0.110 7.690 20.624 1.00 90.81 205 GLN A O 1
ATOM 1573 N N . LYS A 1 206 ? 0.930 9.602 21.517 1.00 90.31 206 LYS A N 1
ATOM 1574 C CA . LYS A 1 206 ? 2.274 9.092 21.843 1.00 90.31 206 LYS A CA 1
ATOM 1575 C C . LYS A 1 206 ? 2.355 8.425 23.219 1.00 90.31 206 LYS A C 1
ATOM 1577 O O . LYS A 1 206 ? 3.348 7.765 23.505 1.00 90.31 206 LYS A O 1
ATOM 1582 N N . GLN A 1 207 ? 1.356 8.620 24.086 1.00 86.94 207 GLN A N 1
ATOM 1583 C CA . GLN A 1 207 ? 1.360 8.039 25.426 1.00 86.94 207 GLN A CA 1
ATOM 1584 C C . GLN A 1 207 ? 1.397 6.510 25.357 1.00 86.94 207 GLN A C 1
ATOM 1586 O O . GLN A 1 207 ? 0.580 5.872 24.691 1.00 86.94 207 GLN A O 1
ATOM 1591 N N . LEU A 1 208 ? 2.341 5.931 26.093 1.00 86.31 208 LEU A N 1
ATOM 1592 C CA . LEU A 1 208 ? 2.477 4.491 26.255 1.00 86.31 208 LEU A CA 1
ATOM 1593 C C . LEU A 1 208 ? 1.615 3.989 27.424 1.00 86.31 208 LEU A C 1
ATOM 1595 O O . LEU A 1 208 ? 1.207 4.777 28.282 1.00 86.31 208 LEU A O 1
ATOM 1599 N N . PRO A 1 209 ? 1.345 2.677 27.501 1.00 85.00 209 PRO A N 1
ATOM 1600 C CA . PRO A 1 209 ? 0.663 2.092 28.646 1.00 85.00 209 PRO A CA 1
ATOM 1601 C C . PRO A 1 209 ? 1.510 2.170 29.907 1.00 85.00 209 PRO A C 1
ATOM 1603 O O . PRO A 1 209 ? 2.640 1.684 29.942 1.00 85.00 209 PRO A O 1
ATOM 1606 N N . ASN A 1 210 ? 0.906 2.696 30.967 1.00 85.06 210 ASN A N 1
ATOM 1607 C CA . ASN A 1 210 ? 1.491 2.730 32.302 1.00 85.06 210 ASN A CA 1
ATOM 1608 C C . ASN A 1 210 ? 0.884 1.617 33.168 1.00 85.06 210 ASN A C 1
ATOM 1610 O O . ASN A 1 210 ? -0.208 1.125 32.875 1.00 85.06 210 ASN A O 1
ATOM 1614 N N . GLU A 1 211 ? 1.528 1.277 34.286 1.00 83.75 211 GLU A N 1
ATOM 1615 C CA . GLU A 1 211 ? 1.086 0.210 35.207 1.00 83.75 211 GLU A CA 1
ATOM 1616 C C . GLU A 1 211 ? -0.378 0.340 35.654 1.00 83.75 211 GLU A C 1
ATOM 1618 O O . GLU A 1 211 ? -1.066 -0.662 35.823 1.00 83.75 211 GLU A O 1
ATOM 1623 N N . LYS A 1 212 ? -0.883 1.573 35.783 1.00 87.06 212 LYS A N 1
ATOM 1624 C CA . LYS A 1 212 ? -2.283 1.850 36.141 1.00 87.06 212 LYS A CA 1
ATOM 1625 C C . LYS A 1 212 ? -3.275 1.512 35.024 1.00 87.06 212 LYS A C 1
ATOM 1627 O O . LYS A 1 212 ? -4.388 1.086 35.310 1.00 87.06 212 LYS A O 1
ATOM 1632 N N . ASN A 1 213 ? -2.877 1.687 33.764 1.00 86.62 213 ASN A N 1
ATOM 1633 C CA . ASN A 1 213 ? -3.775 1.554 32.614 1.00 86.62 213 ASN A CA 1
ATOM 1634 C C . ASN A 1 213 ? -3.750 0.138 32.024 1.00 86.62 213 ASN A C 1
ATOM 1636 O O . ASN A 1 213 ? -4.725 -0.286 31.410 1.00 86.62 213 ASN A O 1
ATOM 1640 N N . VAL A 1 214 ? -2.669 -0.620 32.233 1.00 87.31 214 VAL A N 1
ATOM 1641 C CA . VAL A 1 214 ? -2.539 -2.001 31.734 1.00 87.31 214 VAL A CA 1
ATOM 1642 C C . VAL A 1 214 ? -3.684 -2.919 32.206 1.00 87.31 214 VAL A C 1
ATOM 1644 O O . VAL A 1 214 ? -4.237 -3.626 31.359 1.00 87.31 214 VAL A O 1
ATOM 1647 N N . PRO A 1 215 ? -4.121 -2.909 33.484 1.00 89.19 215 PRO A N 1
ATOM 1648 C CA . PRO A 1 215 ? -5.262 -3.715 33.923 1.00 89.19 215 PRO A CA 1
ATOM 1649 C C . PRO A 1 215 ? -6.572 -3.361 33.209 1.00 89.19 215 PRO A C 1
ATOM 1651 O O . PRO A 1 215 ? -7.334 -4.262 32.858 1.00 89.19 215 PRO A O 1
ATOM 1654 N N . LEU A 1 216 ? -6.804 -2.071 32.946 1.00 90.06 216 LEU A N 1
ATOM 1655 C CA . LEU A 1 216 ? -7.991 -1.585 32.237 1.00 90.06 216 LEU A CA 1
ATOM 1656 C C . LEU A 1 216 ? -7.973 -2.038 30.774 1.00 90.06 216 LEU A C 1
ATOM 1658 O O . LEU A 1 216 ? -8.954 -2.580 30.273 1.00 90.06 216 LEU A O 1
ATOM 1662 N N . ILE A 1 217 ? -6.822 -1.916 30.109 1.00 88.31 217 ILE A N 1
ATOM 1663 C CA . ILE A 1 217 ? -6.614 -2.441 28.753 1.00 88.31 217 ILE A CA 1
ATOM 1664 C C . ILE A 1 217 ? -6.908 -3.949 28.715 1.00 88.31 217 ILE A C 1
ATOM 1666 O O . ILE A 1 217 ? -7.637 -4.418 27.842 1.00 88.31 217 ILE A O 1
ATOM 1670 N N . ALA A 1 218 ? -6.393 -4.714 29.683 1.00 86.12 218 ALA A N 1
ATOM 1671 C CA . ALA A 1 218 ? -6.634 -6.153 29.780 1.00 86.12 218 ALA A CA 1
ATOM 1672 C C . ALA A 1 218 ? -8.126 -6.491 29.898 1.00 86.12 218 ALA A C 1
ATOM 1674 O O . ALA A 1 218 ? -8.606 -7.450 29.290 1.00 86.12 218 ALA A O 1
ATOM 1675 N N . GLU A 1 219 ? -8.852 -5.726 30.711 1.00 88.19 219 GLU A N 1
ATOM 1676 C CA . GLU A 1 219 ? -10.291 -5.873 30.886 1.00 88.19 219 GLU A CA 1
ATOM 1677 C C . GLU A 1 219 ? -11.032 -5.615 29.575 1.00 88.19 219 GLU A C 1
ATOM 1679 O O . GLU A 1 219 ? -11.851 -6.439 29.170 1.00 88.19 219 GLU A O 1
ATOM 1684 N N . GLN A 1 220 ? -10.694 -4.537 28.866 1.00 88.38 220 GLN A N 1
ATOM 1685 C CA . GLN A 1 220 ? -11.339 -4.176 27.606 1.00 88.38 220 GLN A CA 1
ATOM 1686 C C . GLN A 1 220 ? -11.073 -5.191 26.491 1.00 88.38 220 GLN A C 1
ATOM 1688 O O . GLN A 1 220 ? -12.001 -5.559 25.763 1.00 88.38 220 GLN A O 1
ATOM 1693 N N . LEU A 1 221 ? -9.844 -5.708 26.393 1.00 85.69 221 LEU A N 1
ATOM 1694 C CA . LEU A 1 221 ? -9.496 -6.775 25.450 1.00 85.69 221 LEU A CA 1
ATOM 1695 C C . LEU A 1 221 ? -10.280 -8.064 25.738 1.00 85.69 221 LEU A C 1
ATOM 1697 O O . LEU A 1 221 ? -10.791 -8.691 24.809 1.00 85.69 221 LEU A O 1
ATOM 1701 N N . ARG A 1 222 ? -10.430 -8.437 27.019 1.00 85.75 222 ARG A N 1
ATOM 1702 C CA . ARG A 1 222 ? -11.234 -9.600 27.435 1.00 85.75 222 ARG A CA 1
ATOM 1703 C C . ARG A 1 222 ? -12.724 -9.390 27.181 1.00 85.75 222 ARG A C 1
ATOM 1705 O O . ARG A 1 222 ? -13.371 -10.284 26.645 1.00 85.75 222 ARG A O 1
ATOM 1712 N N . LYS A 1 223 ? -13.255 -8.212 27.517 1.00 87.12 223 LYS A N 1
ATOM 1713 C CA . LYS A 1 223 ? -14.672 -7.856 27.361 1.00 87.12 223 LYS A CA 1
ATOM 1714 C C . LYS A 1 223 ? -15.137 -7.959 25.908 1.00 87.12 223 LYS A C 1
ATOM 1716 O O . LYS A 1 223 ? -16.208 -8.497 25.651 1.00 87.12 223 LYS A O 1
ATOM 1721 N N . HIS A 1 224 ? -14.320 -7.494 24.964 1.00 84.19 224 HIS A N 1
ATOM 1722 C CA . HIS A 1 224 ? -14.624 -7.566 23.529 1.00 84.19 224 HIS A CA 1
ATOM 1723 C C . HIS A 1 224 ? -14.120 -8.857 22.873 1.00 84.19 224 HIS A C 1
ATOM 1725 O O . HIS A 1 224 ? -14.313 -9.058 21.671 1.00 84.19 224 HIS A O 1
ATOM 1731 N N . ASN A 1 225 ? -13.503 -9.745 23.663 1.00 85.75 225 ASN A N 1
ATOM 1732 C CA . ASN A 1 225 ? -12.904 -10.990 23.209 1.00 85.75 225 ASN A CA 1
ATOM 1733 C C . ASN A 1 225 ? -12.007 -10.742 21.985 1.00 85.75 225 ASN A C 1
ATOM 1735 O O . ASN A 1 225 ? -12.207 -11.368 20.954 1.00 85.75 225 ASN A O 1
ATOM 1739 N N . ILE A 1 226 ? -11.091 -9.773 22.057 1.00 84.69 226 ILE A N 1
ATOM 1740 C CA . ILE A 1 226 ? -10.163 -9.466 20.959 1.00 84.69 226 ILE A CA 1
ATOM 1741 C C . ILE A 1 226 ? -9.115 -10.580 20.883 1.00 84.69 226 ILE A C 1
ATOM 1743 O O . ILE A 1 226 ? -8.480 -10.883 21.888 1.00 84.69 226 ILE A O 1
ATOM 1747 N N . GLN A 1 227 ? -8.925 -11.193 19.710 1.00 82.00 227 GLN A N 1
ATOM 1748 C CA . GLN A 1 227 ? -7.896 -12.220 19.489 1.00 82.00 227 GLN A CA 1
ATOM 1749 C C . GLN A 1 227 ? -6.659 -11.707 18.763 1.00 82.00 227 GLN A C 1
ATOM 1751 O O . GLN A 1 227 ? -5.636 -12.376 18.810 1.00 82.00 227 GLN A O 1
ATOM 1756 N N . ALA A 1 228 ? -6.737 -10.569 18.079 1.00 84.12 228 ALA A N 1
ATOM 1757 C CA . ALA A 1 228 ? -5.576 -9.938 17.466 1.00 84.12 228 ALA A CA 1
ATOM 1758 C C . ALA A 1 228 ? -5.734 -8.421 17.461 1.00 84.12 228 ALA A C 1
ATOM 1760 O O . ALA A 1 228 ? -6.834 -7.901 17.271 1.00 84.12 228 ALA A O 1
ATOM 1761 N N . LEU A 1 229 ? -4.621 -7.718 17.648 1.00 86.06 229 LEU A N 1
ATOM 1762 C CA . LEU A 1 229 ? -4.555 -6.264 17.641 1.00 86.06 229 LEU A CA 1
ATOM 1763 C C . LEU A 1 229 ? -3.490 -5.815 16.644 1.00 86.06 229 LEU A C 1
ATOM 1765 O O . LEU A 1 229 ? -2.338 -6.226 16.757 1.00 86.06 229 LEU A O 1
ATOM 1769 N N . LEU A 1 230 ? -3.892 -4.971 15.697 1.00 88.69 230 LEU A N 1
ATOM 1770 C CA . LEU A 1 230 ? -3.012 -4.269 14.778 1.00 88.69 230 LEU A CA 1
ATOM 1771 C C . LEU A 1 230 ? -2.653 -2.901 15.364 1.00 88.69 230 LEU A C 1
ATOM 1773 O O . LEU A 1 230 ? -3.524 -2.051 15.555 1.00 88.69 230 LEU A O 1
ATOM 1777 N N . LEU A 1 231 ? -1.363 -2.678 15.589 1.00 89.94 231 LEU A N 1
ATOM 1778 C CA . LEU A 1 231 ? -0.815 -1.379 15.972 1.00 89.94 231 LEU A CA 1
ATOM 1779 C C . LEU A 1 231 ? -0.222 -0.708 14.739 1.00 89.94 231 LEU A C 1
ATOM 1781 O O . LEU A 1 231 ? 0.654 -1.292 14.118 1.00 89.94 231 LEU A O 1
ATOM 1785 N N . VAL A 1 232 ? -0.675 0.495 14.397 1.00 90.44 232 VAL A N 1
ATOM 1786 C CA . VAL A 1 232 ? -0.171 1.287 13.266 1.00 90.44 232 VAL A CA 1
ATOM 1787 C C . VAL A 1 232 ? 0.565 2.507 13.810 1.00 90.44 232 VAL A C 1
ATOM 1789 O O . VAL A 1 232 ? -0.043 3.402 14.386 1.00 90.44 232 VAL A O 1
ATOM 1792 N N . GLY A 1 233 ? 1.879 2.567 13.631 1.00 89.12 233 GLY A N 1
ATOM 1793 C CA . GLY A 1 233 ? 2.672 3.648 14.204 1.00 89.12 233 GLY A CA 1
ATOM 1794 C C . GLY A 1 233 ? 4.170 3.476 14.024 1.00 89.12 233 GLY A C 1
ATOM 1795 O O . GLY A 1 233 ? 4.618 2.528 13.377 1.00 89.12 233 GLY A O 1
ATOM 1796 N N . GLY A 1 234 ? 4.915 4.418 14.602 1.00 84.69 234 GLY A N 1
ATOM 1797 C CA . GLY A 1 234 ? 6.375 4.472 14.563 1.00 84.69 234 GLY A CA 1
ATOM 1798 C C . GLY A 1 234 ? 7.031 3.830 15.787 1.00 84.69 234 GLY A C 1
ATOM 1799 O O . GLY A 1 234 ? 6.646 2.745 16.224 1.00 84.69 234 GLY A O 1
ATOM 1800 N N . PHE A 1 235 ? 8.028 4.518 16.350 1.00 82.06 235 PHE A N 1
ATOM 1801 C CA . PHE A 1 235 ? 8.854 4.019 17.453 1.00 82.06 235 PHE A CA 1
ATOM 1802 C C . PHE A 1 235 ? 8.039 3.560 18.671 1.00 82.06 235 PHE A C 1
ATOM 1804 O O . PHE A 1 235 ? 8.337 2.519 19.252 1.00 82.06 235 PHE A O 1
ATOM 1811 N N . GLU A 1 236 ? 6.979 4.287 19.031 1.00 82.94 236 GLU A N 1
ATOM 1812 C CA . GLU A 1 236 ? 6.134 3.974 20.185 1.00 82.94 236 GLU A CA 1
ATOM 1813 C C . GLU A 1 236 ? 5.471 2.592 20.079 1.00 82.94 236 GLU A C 1
ATOM 1815 O O . GLU A 1 236 ? 5.262 1.943 21.103 1.00 82.94 236 GLU A O 1
ATOM 1820 N N . VAL A 1 237 ? 5.197 2.098 18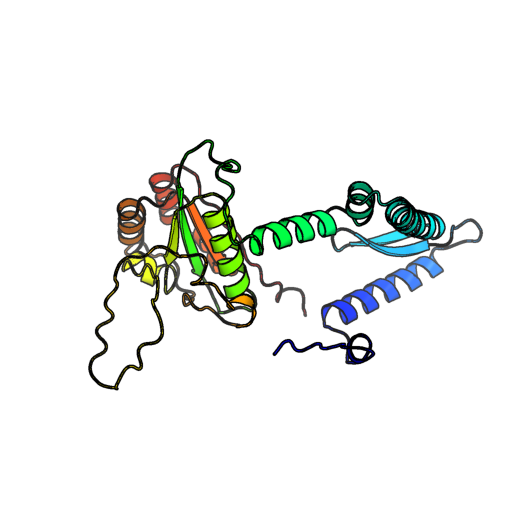.864 1.00 76.81 237 VAL A N 1
ATOM 1821 C CA . VAL A 1 237 ? 4.679 0.737 18.654 1.00 76.81 237 VAL A CA 1
ATOM 1822 C C . VAL A 1 237 ? 5.730 -0.293 19.055 1.00 76.81 237 VAL A C 1
ATOM 1824 O O . VAL A 1 237 ? 5.462 -1.131 19.914 1.00 76.81 237 VAL A O 1
ATOM 1827 N N . GLY A 1 238 ? 6.940 -0.193 18.497 1.00 68.69 238 GLY A N 1
ATOM 1828 C CA . GLY A 1 238 ? 8.031 -1.122 18.808 1.00 68.69 238 GLY A CA 1
ATOM 1829 C C . GLY A 1 238 ? 8.457 -1.059 20.277 1.00 68.69 238 GLY A C 1
ATOM 1830 O O . GLY A 1 238 ? 8.709 -2.089 20.901 1.00 68.69 238 GLY A O 1
ATOM 1831 N N . PHE A 1 239 ? 8.465 0.141 20.860 1.00 66.56 239 PHE A N 1
ATOM 1832 C CA . PHE A 1 239 ? 8.776 0.326 22.271 1.00 66.56 239 PHE A CA 1
ATOM 1833 C C . PHE A 1 239 ? 7.684 -0.275 23.164 1.00 66.56 239 PHE A C 1
ATOM 1835 O O . PHE A 1 239 ? 8.011 -1.032 24.069 1.00 66.56 239 PHE A O 1
ATOM 1842 N N . SER A 1 240 ? 6.395 -0.066 22.868 1.00 61.84 240 SER A N 1
ATOM 1843 C CA . SER A 1 240 ? 5.296 -0.646 23.660 1.00 61.84 240 SER A CA 1
ATOM 1844 C C . SER A 1 240 ? 5.346 -2.179 23.762 1.00 61.84 240 SER A C 1
ATOM 1846 O O . SER A 1 240 ? 5.009 -2.729 24.812 1.00 61.84 240 SER A O 1
ATOM 1848 N N . GLU A 1 241 ? 5.821 -2.871 22.719 1.00 58.66 241 GLU A N 1
ATOM 1849 C CA . GLU A 1 241 ? 6.003 -4.328 22.740 1.00 58.66 241 GLU A CA 1
ATOM 1850 C C . GLU A 1 241 ? 7.251 -4.771 23.519 1.00 58.66 241 GLU A C 1
ATOM 1852 O O . GLU A 1 241 ? 7.241 -5.831 24.150 1.00 58.66 241 GLU A O 1
ATOM 1857 N N . GLY A 1 242 ? 8.329 -3.983 23.472 1.00 55.56 242 GLY A N 1
ATOM 1858 C CA . GLY A 1 242 ? 9.629 -4.340 24.046 1.00 55.56 242 GLY A CA 1
ATOM 1859 C C . GLY A 1 242 ? 9.854 -3.883 25.491 1.00 55.56 242 GLY A C 1
ATOM 1860 O O . GLY A 1 242 ? 10.394 -4.637 26.296 1.00 55.56 242 GLY A O 1
ATOM 1861 N N . SER A 1 243 ? 9.454 -2.659 25.840 1.00 53.09 243 SER A N 1
ATOM 1862 C CA . SER A 1 243 ? 9.797 -2.006 27.113 1.00 53.09 243 SER A CA 1
ATOM 1863 C C . SER A 1 243 ? 8.776 -2.217 28.222 1.00 53.09 243 SER A C 1
ATOM 1865 O O . SER A 1 243 ? 9.063 -1.926 29.382 1.00 53.09 243 SER A O 1
ATOM 1867 N N . THR A 1 244 ? 7.578 -2.694 27.884 1.00 59.81 244 THR A N 1
ATOM 1868 C CA . THR A 1 244 ? 6.490 -2.887 28.845 1.00 59.81 244 THR A CA 1
ATOM 1869 C C . THR A 1 244 ? 6.144 -4.377 28.922 1.00 59.81 244 THR A C 1
ATOM 1871 O O . THR A 1 244 ? 5.100 -4.790 28.410 1.00 59.81 244 THR A O 1
ATOM 1874 N N . PRO A 1 245 ? 6.981 -5.222 29.569 1.00 64.38 245 PRO A N 1
ATOM 1875 C CA . PRO A 1 245 ? 6.737 -6.663 29.680 1.00 64.38 245 PRO A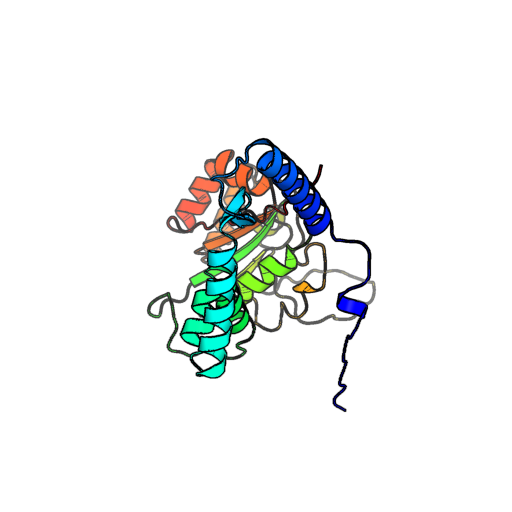 CA 1
ATOM 1876 C C . PRO A 1 245 ? 5.341 -6.994 30.207 1.00 64.38 245 PRO A C 1
ATOM 1878 O O . PRO A 1 245 ? 4.731 -7.970 29.781 1.00 64.38 245 PRO A O 1
ATOM 1881 N N . ALA A 1 246 ? 4.804 -6.150 31.093 1.00 63.34 246 ALA A N 1
ATOM 1882 C CA . ALA A 1 246 ? 3.447 -6.270 31.608 1.00 63.34 246 ALA A CA 1
ATOM 1883 C C . ALA A 1 246 ? 2.380 -6.134 30.510 1.00 63.34 246 ALA A C 1
ATOM 1885 O O . ALA A 1 246 ? 1.425 -6.909 30.503 1.00 63.34 246 ALA A O 1
ATOM 1886 N N . LEU A 1 247 ? 2.540 -5.200 29.566 1.00 67.19 247 LEU A N 1
ATOM 1887 C CA . LEU A 1 247 ? 1.630 -5.040 28.432 1.00 67.19 247 LEU A CA 1
ATOM 1888 C C . LEU A 1 247 ? 1.739 -6.235 27.491 1.00 67.19 247 LEU A C 1
ATOM 1890 O O . LEU A 1 247 ? 0.720 -6.835 27.166 1.00 67.19 247 LEU A O 1
ATOM 1894 N N . ARG A 1 248 ? 2.960 -6.625 27.111 1.00 67.94 248 ARG A N 1
ATOM 1895 C CA . ARG A 1 248 ? 3.185 -7.780 26.237 1.00 67.94 248 ARG A CA 1
ATOM 1896 C C . ARG A 1 248 ? 2.615 -9.062 26.837 1.00 67.94 248 ARG A C 1
ATOM 1898 O O . ARG A 1 248 ? 1.825 -9.732 26.185 1.00 67.94 248 ARG A O 1
ATOM 1905 N N . CYS A 1 249 ? 2.924 -9.351 28.100 1.00 65.25 249 CYS A N 1
ATOM 1906 C CA . CYS A 1 249 ? 2.382 -10.498 28.829 1.00 65.25 249 CYS A CA 1
ATOM 1907 C C . CYS A 1 249 ? 0.850 -10.435 28.920 1.00 65.25 249 CYS A C 1
ATOM 1909 O O . CYS A 1 249 ? 0.165 -11.432 28.705 1.00 65.25 249 CYS A O 1
ATOM 1911 N N . THR A 1 250 ? 0.286 -9.251 29.174 1.00 66.44 250 THR A N 1
ATOM 1912 C CA . THR A 1 250 ? -1.168 -9.041 29.183 1.00 66.44 250 THR A CA 1
ATOM 1913 C C . THR A 1 250 ? -1.784 -9.338 27.820 1.00 66.44 250 THR A C 1
ATOM 1915 O O . THR A 1 250 ? -2.786 -10.048 27.743 1.00 66.44 250 THR A O 1
ATOM 1918 N N . MET A 1 251 ? -1.186 -8.824 26.748 1.00 68.62 251 MET A N 1
ATOM 1919 C CA . MET A 1 251 ? -1.631 -9.017 25.373 1.00 68.62 251 MET A CA 1
ATOM 1920 C C . MET A 1 251 ? -1.522 -10.488 24.964 1.00 68.62 251 MET A C 1
ATOM 1922 O O . MET A 1 251 ? -2.511 -11.061 24.518 1.00 68.62 251 MET A O 1
ATOM 1926 N N . GLU A 1 252 ? -0.385 -11.137 25.207 1.00 68.06 252 GLU A N 1
ATOM 1927 C CA . GLU A 1 252 ? -0.160 -12.567 24.960 1.00 68.06 252 GLU A CA 1
ATOM 1928 C C . GLU A 1 252 ? -1.160 -13.445 25.727 1.00 68.06 252 GLU A C 1
ATOM 1930 O O . GLU A 1 252 ? -1.769 -14.348 25.145 1.00 68.06 252 GLU A O 1
ATOM 1935 N N . ARG A 1 253 ? -1.413 -13.133 27.006 1.00 67.62 253 ARG A N 1
ATOM 1936 C CA . ARG A 1 253 ? -2.344 -13.878 27.864 1.00 67.62 253 ARG A CA 1
ATOM 1937 C C . ARG A 1 253 ? -3.804 -13.679 27.468 1.00 67.62 253 ARG A C 1
ATOM 1939 O O . ARG A 1 253 ? -4.575 -14.636 27.512 1.00 67.62 253 ARG A O 1
ATOM 1946 N N . CYS A 1 254 ? -4.193 -12.466 27.078 1.00 62.62 254 CYS A N 1
ATOM 1947 C CA . CYS A 1 254 ? -5.559 -12.181 26.636 1.00 62.62 254 CYS A CA 1
ATOM 1948 C C . CYS A 1 254 ? -5.825 -12.702 25.214 1.00 62.62 254 CYS A C 1
ATOM 1950 O O . CYS A 1 254 ? -6.934 -13.150 24.937 1.00 62.62 254 CYS A O 1
ATOM 1952 N N . MET A 1 255 ? -4.816 -12.698 24.336 1.00 65.31 2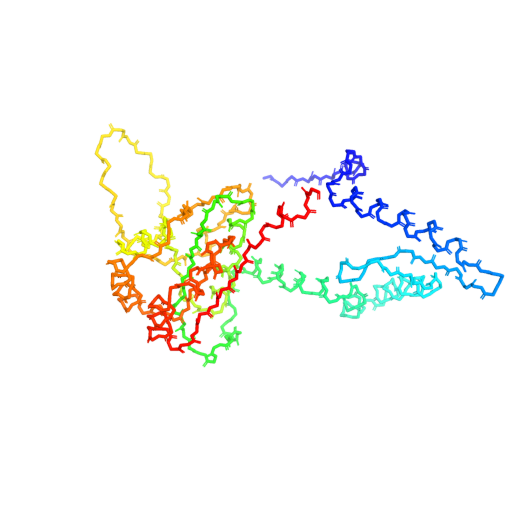55 MET A N 1
ATOM 1953 C CA . MET A 1 255 ? -4.955 -13.007 22.904 1.00 65.31 255 MET A CA 1
ATOM 1954 C C . MET A 1 255 ? -4.393 -14.379 22.496 1.00 65.31 255 MET A C 1
ATOM 1956 O O . MET A 1 255 ? -4.348 -14.696 21.309 1.00 65.31 255 MET A O 1
ATOM 1960 N N . LYS A 1 256 ? -3.977 -15.217 23.457 1.00 61.84 256 LYS A N 1
ATOM 1961 C CA . LYS A 1 256 ? -3.397 -16.556 23.220 1.00 61.84 256 LYS A CA 1
ATOM 1962 C C . LYS A 1 256 ? -2.241 -16.527 22.195 1.00 61.84 256 LYS A C 1
ATOM 1964 O O . LYS A 1 256 ? -2.241 -17.318 21.252 1.00 61.84 256 LYS A O 1
ATOM 1969 N N . ASN A 1 257 ? -1.277 -15.617 22.371 1.00 50.12 257 ASN A N 1
ATOM 1970 C CA . ASN A 1 257 ? -0.091 -15.428 21.508 1.00 50.12 257 ASN A CA 1
ATOM 1971 C C . ASN A 1 257 ? -0.361 -15.011 20.043 1.00 50.12 257 ASN A C 1
ATOM 1973 O O . ASN A 1 257 ? 0.407 -15.369 19.152 1.00 50.12 257 ASN A O 1
ATOM 1977 N N . ARG A 1 258 ? -1.426 -14.248 19.758 1.00 54.53 258 ARG A N 1
ATOM 1978 C CA . ARG A 1 258 ? -1.740 -13.759 18.395 1.00 54.53 258 ARG A CA 1
ATOM 1979 C C . ARG A 1 258 ? -1.688 -12.232 18.267 1.00 54.53 258 ARG A C 1
ATOM 1981 O O . ARG A 1 258 ? -2.623 -11.608 17.775 1.00 54.53 258 ARG A O 1
ATOM 1988 N N . VAL A 1 259 ? -0.594 -11.618 18.713 1.00 50.62 259 VAL A N 1
ATOM 1989 C CA . VAL A 1 259 ? -0.346 -10.187 18.465 1.00 50.62 259 VAL A CA 1
ATOM 1990 C C . VAL A 1 259 ? 0.371 -10.046 17.128 1.00 50.62 259 VAL A C 1
ATOM 1992 O O . VAL A 1 259 ? 1.418 -10.657 16.929 1.00 50.62 259 VAL A O 1
ATOM 1995 N N . LEU A 1 260 ? -0.205 -9.273 16.206 1.00 49.00 260 LEU A N 1
ATOM 1996 C CA . LEU A 1 260 ? 0.444 -8.916 14.950 1.00 49.00 260 LEU A CA 1
ATOM 1997 C C . LEU A 1 260 ? 0.729 -7.414 14.977 1.00 49.00 260 LEU A C 1
ATOM 1999 O O . LEU A 1 260 ? -0.131 -6.603 14.631 1.00 49.00 260 LEU A O 1
ATOM 2003 N N . SER A 1 261 ? 1.937 -7.037 15.381 1.00 47.25 261 SER A N 1
ATOM 2004 C CA . SER A 1 261 ? 2.423 -5.682 15.169 1.00 47.25 261 SER A CA 1
ATOM 2005 C C . SER A 1 261 ? 2.762 -5.486 13.698 1.00 47.25 261 SER A C 1
ATOM 2007 O O . SER A 1 261 ? 3.507 -6.252 13.089 1.00 47.25 261 SER A O 1
ATOM 2009 N N . VAL A 1 262 ? 2.207 -4.433 13.105 1.00 42.69 262 VAL A N 1
ATOM 2010 C CA . VAL A 1 262 ? 2.664 -3.941 11.808 1.00 42.69 262 VAL A CA 1
ATOM 2011 C C . VAL A 1 262 ? 3.158 -2.536 12.051 1.00 42.69 262 VAL A C 1
ATOM 2013 O O . VAL A 1 262 ? 2.385 -1.584 12.042 1.00 42.69 262 VAL A O 1
ATOM 2016 N N . GLY A 1 263 ? 4.465 -2.395 12.252 1.00 39.06 263 GLY A N 1
ATOM 2017 C CA . GLY A 1 263 ? 5.084 -1.082 12.174 1.00 39.06 263 GLY A CA 1
ATOM 2018 C C . GLY A 1 263 ? 4.779 -0.492 10.801 1.00 39.06 263 GLY A C 1
ATOM 2019 O O . GLY A 1 263 ? 5.385 -0.881 9.803 1.00 39.06 263 GLY A O 1
ATOM 2020 N N . VAL A 1 264 ? 3.842 0.454 10.736 1.00 38.88 264 VAL A N 1
ATOM 2021 C CA . VAL A 1 264 ? 3.814 1.411 9.636 1.00 38.88 264 VAL A CA 1
ATOM 2022 C C . VAL A 1 264 ? 4.940 2.375 9.952 1.00 38.88 264 VAL A C 1
ATOM 2024 O O . VAL A 1 264 ? 4.728 3.484 10.435 1.00 38.88 264 VAL A O 1
ATOM 2027 N N . PHE A 1 265 ? 6.163 1.920 9.680 1.00 31.42 265 PHE A N 1
ATOM 2028 C CA . PHE A 1 265 ? 7.253 2.826 9.392 1.00 31.42 265 PHE A CA 1
ATOM 2029 C C . PHE A 1 265 ? 6.812 3.578 8.142 1.00 31.42 265 PHE A C 1
ATOM 2031 O O . PHE A 1 265 ? 7.045 3.158 7.009 1.00 31.42 265 PHE A O 1
ATOM 2038 N N . ALA A 1 266 ? 6.109 4.691 8.350 1.00 30.25 266 ALA A N 1
ATOM 2039 C CA . ALA A 1 266 ? 6.241 5.797 7.437 1.00 30.25 266 ALA A CA 1
ATOM 2040 C C . ALA A 1 266 ? 7.745 6.066 7.417 1.00 30.25 266 ALA A C 1
ATOM 2042 O O . ALA A 1 266 ? 8.297 6.616 8.367 1.00 30.25 266 ALA A O 1
ATOM 2043 N N . VAL A 1 267 ? 8.418 5.562 6.384 1.00 29.39 267 VAL A N 1
ATOM 2044 C CA . VAL A 1 267 ? 9.783 5.929 6.028 1.00 29.39 267 VAL A CA 1
ATOM 2045 C C . VAL A 1 267 ? 9.728 7.416 5.673 1.00 29.39 267 VAL A C 1
ATOM 2047 O O . VAL A 1 267 ? 9.645 7.807 4.516 1.00 29.39 267 VAL A O 1
ATOM 2050 N N . ALA A 1 268 ? 9.643 8.245 6.706 1.00 27.19 268 ALA A N 1
ATOM 2051 C CA . ALA A 1 268 ? 10.183 9.588 6.737 1.00 27.19 268 ALA A CA 1
ATOM 2052 C C . ALA A 1 268 ? 11.603 9.561 7.340 1.00 27.19 268 ALA A C 1
ATOM 2054 O O . ALA A 1 268 ? 12.309 10.555 7.256 1.00 27.19 268 ALA A O 1
ATOM 2055 N N . GLU A 1 269 ? 12.062 8.421 7.871 1.00 25.14 269 GLU A N 1
ATOM 2056 C CA . GLU A 1 269 ? 13.464 8.191 8.230 1.00 25.14 269 GLU A CA 1
ATOM 2057 C C . GLU A 1 269 ? 14.157 7.427 7.098 1.00 25.14 269 GLU A C 1
ATOM 2059 O O . GLU A 1 269 ? 14.001 6.220 6.930 1.00 25.14 269 GLU A O 1
ATOM 2064 N N . GLY A 1 270 ? 14.842 8.189 6.250 1.00 28.47 270 GLY A N 1
ATOM 2065 C CA . GLY A 1 270 ? 15.413 7.769 4.967 1.00 28.47 270 GLY A CA 1
ATOM 2066 C C . GLY A 1 270 ? 15.333 8.868 3.900 1.00 28.47 270 GLY A C 1
ATOM 2067 O O . GLY A 1 270 ? 15.906 8.721 2.824 1.00 28.47 270 GLY A O 1
ATOM 2068 N N . ILE A 1 271 ? 14.640 9.972 4.209 1.00 29.83 271 ILE A N 1
ATOM 2069 C CA . ILE A 1 271 ? 14.655 11.231 3.459 1.00 29.83 271 ILE A CA 1
ATOM 2070 C C . ILE A 1 271 ? 15.323 12.296 4.343 1.00 29.83 271 ILE A C 1
ATOM 2072 O O . ILE A 1 271 ? 14.668 13.210 4.828 1.00 29.83 271 ILE A O 1
ATOM 2076 N N . CYS A 1 272 ? 16.617 12.111 4.586 1.00 27.61 272 CYS A N 1
ATOM 2077 C CA . CYS A 1 272 ? 17.606 13.145 4.890 1.00 27.61 272 CYS A CA 1
ATOM 2078 C C . CYS A 1 272 ? 18.944 12.629 4.361 1.00 27.61 272 CYS A C 1
ATOM 2080 O O . CYS A 1 272 ? 19.260 11.452 4.656 1.00 27.61 272 CYS A O 1
#

Organism: NCBI:txid53326

Radius of gyration: 23.99 Å; Cα contacts (8 Å, |Δi|>4): 365; chains: 1; bounding box: 63×46×64 Å

Secondary structure (DSSP, 8-state):
-------GGGGT-SPPPHHHHHHHHHHHHHHHHHHHH--TTPPPEEEEEETTEEEEEEHHHHHHHHHHHHHHHHTT-HHHHHHHT-HHHHHHHHHHHHHH--S--TT--TTTT---EEEEEEESS--TTHHHHHHHHHHHHHHTT-EEEEESSHHHHHHTT-EE---S-----SS---------B--TTTTTTGGG--S-TT----PPPPTTTHHHHHHHHHHTT--EEEEEESHHHHHHHHT-HHHHHHHHHHHTT--EEEE-----TT--

Foldseek 3Di:
DDDDDDCPPVVVDDDDDLVCVVVVVVQVVVVVVCVVPDDPPDADWHFDDDPNDTDTHHPVVVVVLVVQLVVCVVVVVVVSNQVSVDDVSVVVVVLVVQLPDPDADPPPAPPPPDEAEEEEEEEDFFFQCQLVVVLSVLSNSVSNNYWYWYAAAPLVSLLVLRIDDDDDDDPDDPDDDDPDRDDTTDDNPRSPPSNVDGTDPSYYYHDADDPVSLVSNLVSCQVSLHQEYEYEYAPSLVCNCPVCVSNVVSNCVSNVNHYDYDYPPPPPVVSD

Nearest PDB structures (foldseek):
  4xz2-assembly1_C  TM=9.357E-01  e=2.514E-22  Homo sapiens
  4xz2-assembly1_A  TM=9.410E-01  e=6.875E-22  Homo sapiens
  4xyj-assembly1_B  TM=9.197E-01  e=1.184E-19  Homo sapiens
  3opy-assembly1_G  TM=8.993E-01  e=2.059E-15  Komagataella pastoris DSMZ 70382
  3o8o-assembly2_F  TM=8.483E-01  e=1.829E-15  Saccharomyces cerevisiae